Protein AF-A0A2D5YKV5-F1 (afdb_monomer)

pLDDT: mean 79.81, std 15.92, range [39.41, 97.75]

Nearest PDB structures (foldseek):
  8xh6-assembly1_A  TM=2.983E-01  e=9.076E+00  human gammaherpesvirus 4

Mean predicted aligned error: 9.72 Å

Radius of gyration: 22.24 Å; Cα contacts (8 Å, |Δi|>4): 159; chains: 1; bounding box: 34×94×51 Å

Secondary structure (DSSP, 8-state):
------------S----------HHHHHHHHHHHHHHTT--SHHHHHHHHHHHHHHHT-SPEEPHHHHIIIIIS-S-HHHHHHHHHHTT-GGGEE--TT-HHHHHHHHHHHHHHHHHHHHHHHHHHHH-SSTTHHHHH-HHHHHHHHHHHHTTT---TTTT---HHHHHHHHHHHH-HHHHGGGGS--

Sequence (188 aa):
MKHKLHLKLLFTILLVPSIYAGTLLQCLAKEEDYYAKLKYTGPNYKLNQIMIEQITSLGNLSLNKGYDRKICKNASFPSLRLLEQLLLKERGLFDFDPENKLQEITFEALLDKSGNIFISYLTSLQATYSVPGCLEKKIPEVAVLLERYLYLETSVDRETLDGPRSFITSLFEKLSDKDILKDCTKPQ

Solvent-accessible surface area (backbone atoms only — not comparable to full-atom values): 11283 Å² total; per-residue (Å²): 135,89,81,89,76,89,89,83,82,87,88,86,83,81,88,67,81,77,81,71,79,72,50,63,65,56,43,44,50,50,54,48,49,52,28,58,75,69,71,48,82,49,48,68,45,54,47,32,53,52,46,49,54,56,49,58,73,48,49,98,59,49,55,29,75,76,46,44,44,60,23,52,73,76,35,96,49,35,44,61,41,46,51,50,44,38,65,68,61,52,78,73,45,49,58,76,58,89,89,44,62,64,41,56,54,49,48,52,54,47,45,54,43,35,58,60,54,49,51,54,44,53,54,43,46,52,72,69,35,61,35,88,64,38,61,36,72,72,36,56,67,50,43,59,50,52,51,50,52,64,75,38,78,86,62,82,49,83,66,75,74,70,54,60,69,67,54,55,51,53,48,52,53,54,74,70,36,67,76,74,54,55,68,26,66,48,71,131

Foldseek 3Di:
DDDDDDPPPDDDDDPPPPPPLQALLNQLVVVLVVCVVVVHPALLNVLSVVQNVLVVQLPPWGFDPVVCCQQRVPAPRNSLSVLLCLLVVVLNGTDDDPVCVVSVVSSVVVSQCSLVSVVVSVVRLQVQFPDHCLLCVLQVLVVVLVVLVVVVVPDSGNCSSPDDSVSSVVNSVSVRDPVSCVVRRDDD

Structure (mmCIF, N/CA/C/O backbone):
data_AF-A0A2D5YKV5-F1
#
_entry.id   AF-A0A2D5YKV5-F1
#
loop_
_atom_site.group_PDB
_atom_site.id
_atom_site.type_symbol
_atom_site.label_atom_id
_atom_site.label_alt_id
_atom_site.label_comp_id
_atom_site.label_asym_id
_atom_site.label_entity_id
_atom_site.label_seq_id
_atom_site.pdbx_PDB_ins_code
_atom_site.Cartn_x
_atom_site.Cartn_y
_atom_site.Cartn_z
_atom_site.occupancy
_atom_site.B_iso_or_equiv
_atom_site.auth_seq_id
_atom_site.auth_comp_id
_atom_site.auth_asym_id
_atom_site.auth_atom_id
_atom_site.pdbx_PDB_model_num
ATOM 1 N N . MET A 1 1 ? 19.440 -73.218 -13.465 1.00 39.41 1 MET A N 1
ATOM 2 C CA . MET A 1 1 ? 20.582 -72.294 -13.279 1.00 39.41 1 MET A CA 1
ATOM 3 C C . MET A 1 1 ? 20.080 -71.019 -12.624 1.00 39.41 1 MET A C 1
ATOM 5 O O . MET A 1 1 ? 18.995 -70.562 -12.950 1.00 39.41 1 MET A O 1
ATOM 9 N N . LYS A 1 2 ? 20.816 -70.541 -11.619 1.00 46.53 2 LYS A N 1
ATOM 10 C CA . LYS A 1 2 ? 20.463 -69.434 -10.724 1.00 46.53 2 LYS A CA 1
ATOM 11 C C . LYS A 1 2 ? 20.636 -68.092 -11.439 1.00 46.53 2 LYS A C 1
ATOM 13 O O . LYS A 1 2 ? 21.735 -67.835 -11.903 1.00 46.53 2 LYS A O 1
ATOM 18 N N . HIS A 1 3 ? 19.643 -67.209 -11.370 1.00 43.66 3 HIS A N 1
ATOM 19 C CA . HIS A 1 3 ? 19.890 -65.766 -11.331 1.00 43.66 3 HIS A CA 1
ATOM 20 C C . HIS A 1 3 ? 18.937 -65.111 -10.326 1.00 43.66 3 HIS A C 1
ATOM 22 O O . HIS A 1 3 ? 17.831 -64.691 -10.642 1.00 43.66 3 HIS A O 1
ATOM 28 N N . LYS A 1 4 ? 19.397 -65.059 -9.070 1.00 53.19 4 LYS A N 1
ATOM 29 C CA . LYS A 1 4 ? 19.022 -64.003 -8.129 1.00 53.19 4 LYS A CA 1
ATOM 30 C C . LYS A 1 4 ? 19.800 -62.763 -8.563 1.00 53.19 4 LYS A C 1
ATOM 32 O O . LYS A 1 4 ? 21.025 -62.794 -8.494 1.00 53.19 4 LYS A O 1
ATOM 37 N N . LEU A 1 5 ? 19.126 -61.696 -8.981 1.00 48.69 5 LEU A N 1
ATOM 38 C CA . LEU A 1 5 ? 19.758 -60.383 -9.075 1.00 48.69 5 LEU A CA 1
ATOM 39 C C . LEU A 1 5 ? 18.766 -59.298 -8.650 1.00 48.69 5 LEU A C 1
ATOM 41 O O . LEU A 1 5 ? 17.813 -58.972 -9.345 1.00 48.69 5 LEU A O 1
ATOM 45 N N . HIS A 1 6 ? 18.990 -58.850 -7.419 1.00 52.56 6 HIS A N 1
ATOM 46 C CA . HIS A 1 6 ? 18.611 -57.588 -6.796 1.00 52.56 6 HIS A CA 1
ATOM 47 C C . HIS A 1 6 ? 17.818 -56.585 -7.653 1.00 52.56 6 HIS A C 1
ATOM 49 O O . HIS A 1 6 ? 18.400 -55.794 -8.385 1.00 52.56 6 HIS A O 1
ATOM 55 N N . LEU A 1 7 ? 16.506 -56.506 -7.416 1.00 44.72 7 LEU A N 1
ATOM 56 C CA . LEU A 1 7 ? 15.694 -55.328 -7.735 1.00 44.72 7 LEU A CA 1
ATOM 57 C C . LEU A 1 7 ? 15.351 -54.583 -6.433 1.00 44.72 7 LEU A C 1
ATOM 59 O O . LEU A 1 7 ? 14.203 -54.489 -6.014 1.00 44.72 7 LEU A O 1
ATOM 63 N N . LYS A 1 8 ? 16.390 -54.115 -5.736 1.00 54.72 8 LYS A N 1
ATOM 64 C CA . LYS A 1 8 ? 16.286 -53.136 -4.644 1.00 54.72 8 LYS A CA 1
ATOM 65 C C . LYS A 1 8 ? 17.085 -51.900 -5.043 1.00 54.72 8 LYS A C 1
ATOM 67 O O . LYS A 1 8 ? 18.166 -51.673 -4.516 1.00 54.72 8 LYS A O 1
ATOM 72 N N . LEU A 1 9 ? 16.587 -51.143 -6.016 1.00 54.53 9 LEU A N 1
ATOM 73 C CA . LEU A 1 9 ? 17.124 -49.819 -6.329 1.00 54.53 9 LEU A CA 1
ATOM 74 C C . LEU A 1 9 ? 16.081 -48.976 -7.070 1.00 54.53 9 LEU A C 1
ATOM 76 O O . LEU A 1 9 ? 16.228 -48.677 -8.247 1.00 54.53 9 LEU A O 1
ATOM 80 N N . LEU A 1 10 ? 14.988 -48.628 -6.391 1.00 52.53 10 LEU A N 1
ATOM 81 C CA . LEU A 1 10 ? 14.062 -47.615 -6.903 1.00 52.53 10 LEU A CA 1
ATOM 82 C C . LEU A 1 10 ? 13.389 -46.869 -5.745 1.00 52.53 10 LEU A C 1
ATOM 84 O O . LEU A 1 10 ? 12.174 -46.871 -5.593 1.00 52.53 10 LEU A O 1
ATOM 88 N N . PHE A 1 11 ? 14.204 -46.284 -4.864 1.00 51.91 11 PHE A N 1
ATOM 89 C CA . PHE A 1 11 ? 13.716 -45.406 -3.796 1.00 51.91 11 PHE A CA 1
ATOM 90 C C . PHE A 1 11 ? 14.691 -44.251 -3.536 1.00 51.91 11 PHE A C 1
ATOM 92 O O . PHE A 1 11 ? 15.091 -43.984 -2.408 1.00 51.91 11 PHE A O 1
ATOM 99 N N . THR A 1 12 ? 15.126 -43.592 -4.610 1.00 55.59 12 THR A N 1
ATOM 100 C CA . THR A 1 12 ? 16.047 -42.447 -4.522 1.00 55.59 12 THR A CA 1
ATOM 101 C C . THR A 1 12 ? 15.824 -41.463 -5.665 1.00 55.59 12 THR A C 1
ATOM 103 O O . THR A 1 12 ? 16.758 -41.040 -6.334 1.00 55.59 12 THR A O 1
ATOM 106 N N . ILE A 1 13 ? 14.569 -41.100 -5.935 1.00 53.50 13 ILE A N 1
ATOM 107 C CA . ILE A 1 13 ? 14.261 -40.032 -6.888 1.00 53.50 13 ILE A CA 1
ATOM 108 C C . ILE A 1 13 ? 13.200 -39.118 -6.259 1.00 53.50 13 ILE A C 1
ATOM 110 O O . ILE A 1 13 ? 12.087 -39.555 -5.990 1.00 53.50 13 ILE A O 1
ATOM 114 N N . LEU A 1 14 ? 13.600 -37.854 -6.053 1.00 47.56 14 LEU A N 1
ATOM 115 C CA . LEU A 1 14 ? 12.792 -36.656 -5.752 1.00 47.56 14 LEU A CA 1
ATOM 116 C C . LEU A 1 14 ? 12.501 -36.319 -4.276 1.00 47.56 14 LEU A C 1
ATOM 118 O O . LEU A 1 14 ? 11.365 -36.084 -3.886 1.00 47.56 14 LEU A O 1
ATOM 122 N N . LEU A 1 15 ? 13.557 -36.109 -3.488 1.00 43.81 15 LEU A N 1
ATOM 123 C CA . LEU A 1 15 ? 13.574 -34.970 -2.558 1.00 43.81 15 LEU A CA 1
ATOM 124 C C . LEU A 1 15 ? 14.383 -33.851 -3.216 1.00 43.81 15 LEU A C 1
ATOM 126 O O . LEU A 1 15 ? 15.518 -33.570 -2.842 1.00 43.81 15 LEU A O 1
ATOM 130 N N . VAL A 1 16 ? 13.812 -33.249 -4.260 1.00 47.09 16 VAL A N 1
ATOM 131 C CA . VAL A 1 16 ? 14.249 -31.918 -4.681 1.00 47.09 16 VAL A CA 1
ATOM 132 C C . VAL A 1 16 ? 13.549 -30.967 -3.718 1.00 47.09 16 VAL A C 1
ATOM 134 O O . VAL A 1 16 ? 12.318 -30.919 -3.737 1.00 47.09 16 VAL A O 1
ATOM 137 N N . PRO A 1 17 ? 14.258 -30.231 -2.845 1.00 42.03 17 PRO A N 1
ATOM 138 C CA . PRO A 1 17 ? 13.642 -29.076 -2.233 1.00 42.03 17 PRO A CA 1
ATOM 139 C C . PRO A 1 17 ? 13.352 -28.119 -3.385 1.00 42.03 17 PRO A C 1
ATOM 141 O O . PRO A 1 17 ? 14.262 -27.518 -3.954 1.00 42.03 17 PRO A O 1
ATOM 144 N N . SER A 1 18 ? 12.085 -28.021 -3.777 1.00 41.12 18 SER A N 1
ATOM 145 C CA . SER A 1 18 ? 11.611 -26.929 -4.609 1.00 41.12 18 SER A CA 1
ATOM 146 C C . SER A 1 18 ? 11.902 -25.658 -3.822 1.00 41.12 18 SER A C 1
ATOM 148 O O . SER A 1 18 ? 11.129 -25.272 -2.946 1.00 41.12 18 SER A O 1
ATOM 150 N N . ILE A 1 19 ? 13.046 -25.024 -4.080 1.00 43.25 19 ILE A N 1
ATOM 151 C CA . ILE A 1 19 ? 13.291 -23.641 -3.685 1.00 43.25 19 ILE A CA 1
ATOM 152 C C . ILE A 1 19 ? 12.342 -22.830 -4.564 1.00 43.25 19 ILE A C 1
ATOM 154 O O . ILE A 1 19 ? 12.714 -22.305 -5.608 1.0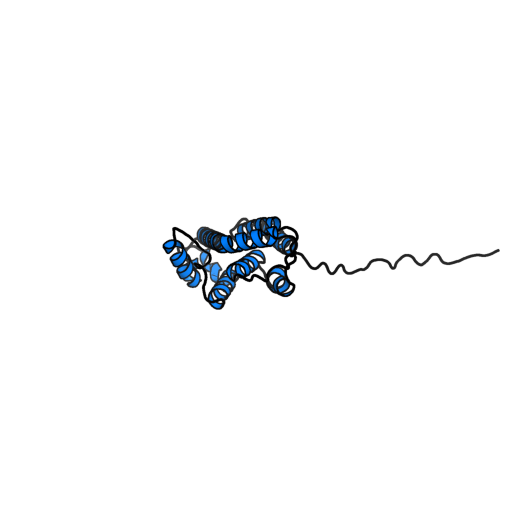0 43.25 19 ILE A O 1
ATOM 158 N N . TYR A 1 20 ? 11.064 -22.831 -4.189 1.00 43.22 20 TYR A N 1
ATOM 159 C CA . TYR A 1 20 ? 10.048 -22.030 -4.833 1.00 43.22 20 TYR A CA 1
ATOM 160 C C . TYR A 1 20 ? 10.350 -20.602 -4.398 1.00 43.22 20 TYR A C 1
ATOM 162 O O . TYR A 1 20 ? 10.023 -20.186 -3.284 1.00 43.22 20 TYR A O 1
ATOM 170 N N . ALA A 1 21 ? 11.081 -19.875 -5.241 1.00 42.38 21 ALA A N 1
ATOM 171 C CA . ALA A 1 21 ? 11.125 -18.429 -5.157 1.00 42.38 21 ALA A CA 1
ATOM 172 C C . ALA A 1 21 ? 9.673 -17.964 -5.307 1.00 42.38 21 ALA A C 1
ATOM 174 O O . ALA A 1 21 ? 9.085 -18.076 -6.382 1.00 42.38 21 ALA A O 1
ATOM 175 N N . GLY A 1 22 ? 9.056 -17.592 -4.187 1.00 57.56 22 GLY A N 1
ATOM 176 C CA . GLY A 1 22 ? 7.656 -17.215 -4.179 1.00 57.56 22 GLY A CA 1
ATOM 177 C C . GLY A 1 22 ? 7.475 -15.958 -5.014 1.00 57.56 22 GLY A C 1
ATOM 178 O O . GLY A 1 22 ? 8.123 -14.954 -4.748 1.00 57.56 22 GLY A O 1
ATOM 179 N N . THR A 1 23 ? 6.624 -16.014 -6.032 1.00 80.12 23 THR A N 1
ATOM 180 C CA . THR A 1 23 ? 6.252 -14.808 -6.792 1.00 80.12 23 THR A CA 1
ATOM 181 C C . THR A 1 23 ? 5.574 -13.788 -5.865 1.00 80.12 23 THR A C 1
ATOM 183 O O . THR A 1 23 ? 4.978 -14.179 -4.856 1.00 80.12 23 THR A O 1
ATOM 186 N N . LEU A 1 24 ? 5.601 -12.494 -6.213 1.00 88.12 24 LEU A N 1
ATOM 187 C CA . LEU A 1 24 ? 4.873 -11.448 -5.474 1.00 88.12 24 LEU A CA 1
ATOM 188 C C . LEU A 1 24 ? 3.411 -11.842 -5.231 1.00 88.12 24 LEU A C 1
ATOM 190 O O . LEU A 1 24 ? 2.914 -11.739 -4.113 1.00 88.12 24 LEU A O 1
ATOM 194 N N . LEU A 1 25 ? 2.753 -12.371 -6.264 1.00 89.94 25 LEU A N 1
ATOM 195 C CA . LEU A 1 25 ? 1.360 -12.796 -6.196 1.00 89.94 25 LEU A CA 1
ATOM 196 C C . LEU A 1 25 ? 1.133 -13.892 -5.146 1.00 89.94 25 LEU A C 1
ATOM 198 O O . LEU A 1 25 ? 0.159 -13.843 -4.407 1.00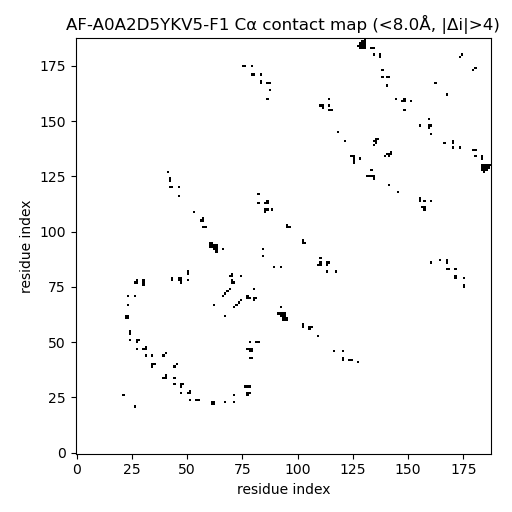 89.94 25 LEU A O 1
ATOM 202 N N . GLN A 1 26 ? 2.057 -14.846 -5.012 1.00 89.94 26 GLN A N 1
ATOM 203 C CA . GLN A 1 26 ? 1.970 -15.873 -3.967 1.00 89.94 26 GLN A CA 1
ATOM 204 C C . GLN A 1 26 ? 2.128 -15.295 -2.561 1.00 89.94 26 GLN A C 1
ATOM 206 O O . GLN A 1 26 ? 1.525 -15.803 -1.619 1.00 89.94 26 GLN A O 1
ATOM 211 N N . CYS A 1 27 ? 2.953 -14.262 -2.397 1.00 90.62 27 CYS A N 1
ATOM 212 C CA . CYS A 1 27 ? 3.080 -13.571 -1.122 1.00 90.62 27 CYS A CA 1
ATOM 213 C C . CYS A 1 27 ? 1.791 -12.819 -0.764 1.00 90.62 27 CYS A C 1
ATOM 215 O O . CYS A 1 27 ? 1.266 -12.987 0.335 1.00 90.62 27 CYS A O 1
ATOM 217 N N . LEU A 1 28 ? 1.240 -12.066 -1.719 1.00 93.94 28 LEU A N 1
ATOM 218 C CA . LEU A 1 28 ? -0.024 -11.355 -1.540 1.00 93.94 28 LEU A CA 1
ATOM 219 C C . LEU A 1 28 ? -1.184 -12.324 -1.268 1.00 93.94 28 LEU A C 1
ATOM 221 O O . LEU A 1 28 ? -1.973 -12.078 -0.365 1.00 93.94 28 LEU A O 1
ATOM 225 N N . ALA A 1 29 ? -1.241 -13.467 -1.955 1.00 94.00 29 ALA A N 1
ATOM 226 C CA . ALA A 1 29 ? -2.252 -14.497 -1.711 1.00 94.00 29 ALA A CA 1
ATOM 227 C C . ALA A 1 29 ? -2.144 -15.124 -0.307 1.00 94.00 29 ALA A C 1
ATOM 229 O O . ALA A 1 29 ? -3.152 -15.482 0.295 1.00 94.00 29 ALA A O 1
ATOM 230 N N . LYS A 1 30 ? -0.932 -15.246 0.257 1.00 94.06 30 LYS A N 1
ATOM 231 C CA . LYS A 1 30 ? -0.755 -15.700 1.651 1.00 94.06 30 LYS A CA 1
ATOM 232 C C . LYS A 1 30 ? -1.271 -14.677 2.659 1.00 94.06 30 LYS A C 1
ATOM 234 O O . LYS A 1 30 ? -1.830 -15.063 3.681 1.00 94.06 30 LYS A O 1
ATOM 239 N N . GLU A 1 31 ? -1.064 -13.391 2.391 1.00 95.50 31 GLU A N 1
ATOM 240 C CA . GLU A 1 31 ? -1.640 -12.314 3.198 1.00 95.50 31 GLU A CA 1
ATOM 241 C C . GLU A 1 31 ? -3.176 -12.297 3.082 1.00 95.50 31 GLU A C 1
ATOM 243 O O . GLU A 1 31 ? -3.861 -12.163 4.095 1.00 95.50 31 GLU A O 1
ATOM 248 N N . GLU A 1 32 ? -3.725 -12.532 1.886 1.00 96.81 32 GLU A N 1
ATOM 249 C CA . GLU A 1 32 ? -5.168 -12.681 1.669 1.00 96.81 32 GLU A CA 1
ATOM 250 C C . GLU A 1 32 ? -5.752 -13.840 2.494 1.00 96.81 32 GLU A C 1
ATOM 252 O O . GLU A 1 32 ? -6.720 -13.662 3.235 1.00 96.81 32 GLU A O 1
ATOM 257 N N . ASP A 1 33 ? -5.123 -15.019 2.420 1.00 96.25 33 ASP A N 1
ATOM 258 C CA . ASP A 1 33 ? -5.503 -16.220 3.175 1.00 96.25 33 ASP A CA 1
ATOM 259 C C . ASP A 1 33 ? -5.425 -15.994 4.693 1.00 96.25 33 ASP A C 1
ATOM 261 O O . ASP A 1 33 ? -6.304 -16.433 5.439 1.00 96.25 33 ASP A O 1
ATOM 265 N N . TYR A 1 34 ? -4.417 -15.254 5.166 1.00 95.00 34 TYR A N 1
ATOM 266 C CA . TYR A 1 34 ? -4.329 -14.841 6.566 1.00 95.00 34 TYR A CA 1
ATOM 267 C C . TYR A 1 34 ? -5.563 -14.036 6.998 1.00 95.00 34 TYR A C 1
ATOM 269 O O . TYR A 1 34 ? -6.188 -14.367 8.010 1.00 95.00 34 TYR A O 1
ATOM 277 N N . TYR A 1 35 ? -5.960 -13.020 6.228 1.00 95.44 35 TYR A N 1
ATOM 278 C CA . TYR A 1 35 ? -7.152 -12.229 6.541 1.00 95.44 35 TYR A CA 1
ATOM 279 C C . TYR A 1 35 ? -8.444 -13.042 6.435 1.00 95.44 35 TYR A C 1
ATOM 281 O O . TYR A 1 35 ? -9.303 -12.934 7.315 1.00 95.44 35 TYR A O 1
ATOM 289 N N . ALA A 1 36 ? -8.556 -13.911 5.429 1.00 95.50 36 ALA A N 1
ATOM 290 C CA . ALA A 1 36 ? -9.706 -14.790 5.241 1.00 95.50 36 ALA A CA 1
ATOM 291 C C . ALA A 1 36 ? -9.899 -15.746 6.430 1.00 95.50 36 ALA A C 1
ATOM 293 O O . ALA A 1 36 ? -11.008 -15.874 6.954 1.00 95.50 36 ALA A O 1
ATOM 294 N N . LYS A 1 37 ? -8.816 -16.357 6.929 1.00 96.62 37 LYS A N 1
ATOM 295 C CA . LYS A 1 37 ? -8.836 -17.219 8.126 1.00 96.62 37 LYS A CA 1
ATOM 296 C C . LYS A 1 37 ? -9.275 -16.473 9.381 1.00 96.62 37 LYS A C 1
ATOM 298 O O . LYS A 1 37 ? -9.991 -17.034 10.209 1.00 96.62 37 LYS A O 1
ATOM 303 N N . LEU A 1 38 ? -8.879 -15.209 9.505 1.00 95.00 38 LEU A N 1
ATOM 304 C CA . LEU A 1 38 ? -9.321 -14.330 10.587 1.00 95.00 38 LEU A CA 1
ATOM 305 C C . LEU A 1 38 ? -10.742 -13.785 10.390 1.00 95.00 38 LEU A C 1
ATOM 307 O O . LEU A 1 38 ? -11.254 -13.122 11.291 1.00 95.00 38 LEU A O 1
ATOM 311 N N . LYS A 1 39 ? -11.376 -14.040 9.235 1.00 95.44 39 LYS A N 1
ATOM 312 C CA . LYS A 1 39 ? -12.639 -13.414 8.807 1.00 95.44 39 LYS A CA 1
ATOM 313 C C . LYS A 1 39 ? -12.581 -11.883 8.877 1.00 95.44 39 LYS A C 1
ATOM 315 O O . LYS A 1 39 ? -13.583 -11.222 9.141 1.00 95.44 39 LYS A O 1
ATOM 320 N N . TYR A 1 40 ? -11.391 -11.323 8.686 1.00 92.06 40 TYR A N 1
ATOM 321 C CA . TYR A 1 40 ? -11.154 -9.893 8.761 1.00 92.06 40 TYR A CA 1
ATOM 322 C C . TYR A 1 40 ? -11.467 -9.247 7.411 1.00 92.06 40 TYR A C 1
ATOM 324 O O . TYR A 1 40 ? -10.888 -9.625 6.399 1.00 92.06 40 TYR A O 1
ATOM 332 N N . THR A 1 41 ? -12.350 -8.246 7.404 1.00 91.00 41 THR A N 1
ATOM 333 C CA . THR A 1 41 ? -12.779 -7.529 6.187 1.00 91.00 41 THR A CA 1
ATOM 334 C C . THR A 1 41 ? -12.395 -6.048 6.196 1.00 91.00 41 THR A C 1
ATOM 336 O O . THR A 1 41 ? -13.024 -5.237 5.521 1.00 91.00 41 THR A O 1
ATOM 339 N N . GLY A 1 42 ? -11.412 -5.669 7.016 1.00 92.38 42 GLY A N 1
ATOM 340 C CA . GLY A 1 42 ? -11.035 -4.271 7.208 1.00 92.38 42 GLY A CA 1
ATOM 341 C C . GLY A 1 42 ? -10.036 -3.732 6.172 1.00 92.38 42 GLY A C 1
ATOM 342 O O . GLY A 1 42 ? -9.712 -4.411 5.193 1.00 92.38 42 GLY A O 1
ATOM 343 N N . PRO A 1 43 ? -9.514 -2.512 6.399 1.00 94.44 43 PRO A N 1
ATOM 344 C CA . PRO A 1 43 ? -8.707 -1.769 5.430 1.00 94.44 43 PRO A CA 1
ATOM 345 C C . PRO A 1 43 ? -7.503 -2.534 4.877 1.00 94.44 43 PRO A C 1
ATOM 347 O O . PRO A 1 43 ? -7.254 -2.476 3.676 1.00 94.44 43 PRO A O 1
ATOM 350 N N . ASN A 1 44 ? -6.800 -3.313 5.706 1.00 94.38 44 ASN A N 1
ATOM 351 C CA . ASN A 1 44 ? -5.644 -4.080 5.230 1.00 94.38 44 ASN A CA 1
ATOM 352 C C . ASN A 1 44 ? -6.037 -5.211 4.269 1.00 94.38 44 ASN A C 1
ATOM 354 O O . ASN A 1 44 ? -5.329 -5.474 3.302 1.00 94.38 44 ASN A O 1
ATOM 358 N N . TYR A 1 45 ? -7.187 -5.854 4.500 1.00 96.00 45 TYR A N 1
ATOM 359 C CA . TYR A 1 45 ? -7.689 -6.884 3.591 1.00 96.00 45 TYR A CA 1
ATOM 360 C C . TYR A 1 45 ? -8.080 -6.270 2.251 1.00 96.00 45 TYR A C 1
ATOM 362 O O . TYR A 1 45 ? -7.719 -6.784 1.195 1.00 96.00 45 TYR A O 1
ATOM 370 N N . LYS A 1 46 ? -8.748 -5.112 2.289 1.00 96.75 46 LYS A N 1
ATOM 371 C CA . LYS A 1 46 ? -9.120 -4.398 1.070 1.00 96.75 46 LYS A CA 1
ATOM 372 C C . LYS A 1 46 ? -7.897 -3.917 0.285 1.00 96.75 46 LYS A C 1
ATOM 374 O O . LYS A 1 46 ? -7.883 -4.044 -0.937 1.00 96.75 46 LYS A O 1
ATOM 379 N N . LEU A 1 47 ? -6.870 -3.415 0.975 1.00 97.75 47 LEU A N 1
ATOM 380 C CA . LEU A 1 47 ? -5.598 -3.043 0.357 1.00 97.75 47 LEU A CA 1
ATOM 381 C C . LEU A 1 47 ? -4.946 -4.245 -0.334 1.00 97.75 47 LEU A C 1
ATOM 383 O O . LEU A 1 47 ? -4.525 -4.134 -1.482 1.00 97.75 47 LEU A O 1
ATOM 387 N N . ASN A 1 48 ? -4.902 -5.396 0.335 1.00 97.69 48 ASN A N 1
ATOM 388 C CA . ASN A 1 48 ? -4.367 -6.624 -0.240 1.00 97.69 48 ASN A CA 1
ATOM 389 C C . ASN A 1 48 ? -5.112 -7.046 -1.520 1.00 97.69 48 ASN A C 1
ATOM 391 O O . ASN A 1 48 ? -4.460 -7.299 -2.531 1.00 97.69 48 ASN A O 1
ATOM 395 N N . GLN A 1 49 ? -6.448 -7.012 -1.528 1.00 96.94 49 GLN A N 1
ATOM 396 C CA . GLN A 1 49 ? -7.244 -7.307 -2.727 1.00 96.94 49 GLN A CA 1
ATOM 397 C C . GLN A 1 49 ? -6.933 -6.354 -3.888 1.00 96.94 49 GLN A C 1
ATOM 399 O O . GLN A 1 49 ? -6.748 -6.801 -5.019 1.00 96.94 49 GLN A O 1
ATOM 404 N N . ILE A 1 50 ? -6.821 -5.051 -3.605 1.00 96.88 50 ILE A N 1
ATOM 405 C CA . ILE A 1 50 ? -6.425 -4.051 -4.607 1.00 96.88 50 ILE A CA 1
ATOM 406 C C . ILE A 1 50 ? -5.038 -4.392 -5.160 1.00 96.88 50 ILE A C 1
ATOM 408 O O . ILE A 1 50 ? -4.850 -4.404 -6.371 1.00 96.88 50 ILE A O 1
ATOM 412 N N . MET A 1 51 ? -4.070 -4.715 -4.299 1.00 96.06 51 MET A N 1
ATOM 413 C CA . MET A 1 51 ? -2.716 -5.070 -4.734 1.00 96.06 51 MET A CA 1
ATOM 414 C C . MET A 1 51 ? -2.693 -6.329 -5.601 1.00 96.06 51 MET A C 1
ATOM 416 O O . MET A 1 51 ? -2.002 -6.347 -6.616 1.00 96.06 51 MET A O 1
ATOM 420 N N . ILE A 1 52 ? -3.464 -7.362 -5.254 1.00 95.00 52 ILE A N 1
ATOM 421 C CA . ILE A 1 52 ? -3.589 -8.576 -6.072 1.00 95.00 52 ILE A CA 1
ATOM 422 C C . ILE A 1 52 ? -4.130 -8.235 -7.461 1.00 95.00 52 ILE A C 1
ATOM 424 O O . ILE A 1 52 ? -3.566 -8.683 -8.460 1.00 95.00 52 ILE A O 1
ATOM 428 N N . GLU A 1 53 ? -5.178 -7.416 -7.538 1.00 93.94 53 GLU A N 1
ATOM 429 C CA . GLU A 1 53 ? -5.760 -6.968 -8.805 1.00 93.94 53 GLU A CA 1
ATOM 430 C C . GLU A 1 53 ? -4.735 -6.195 -9.649 1.00 93.94 53 GLU A C 1
ATOM 432 O O . GLU A 1 53 ? -4.506 -6.535 -10.813 1.00 93.94 53 GLU A O 1
ATOM 437 N N . GLN A 1 54 ? -4.057 -5.209 -9.048 1.00 91.94 54 GLN A N 1
ATOM 438 C CA . GLN A 1 54 ? -3.060 -4.400 -9.749 1.00 91.94 54 GLN A CA 1
ATOM 439 C C . GLN A 1 54 ? -1.890 -5.257 -10.254 1.00 91.94 54 GLN A C 1
ATOM 441 O O . GLN A 1 54 ? -1.508 -5.146 -11.416 1.00 91.94 54 GLN A O 1
ATOM 446 N N . ILE A 1 55 ? -1.352 -6.159 -9.429 1.00 90.50 55 ILE A N 1
ATOM 447 C CA . ILE A 1 55 ? -0.235 -7.027 -9.827 1.00 90.50 55 ILE A CA 1
ATOM 448 C C . ILE A 1 55 ? -0.656 -8.048 -10.885 1.00 90.50 55 ILE A C 1
ATOM 450 O O . ILE A 1 55 ? 0.103 -8.300 -11.816 1.00 90.50 55 ILE A O 1
ATOM 454 N N . THR A 1 56 ? -1.871 -8.593 -10.806 1.00 89.25 56 THR A N 1
ATOM 455 C CA . THR A 1 56 ? -2.383 -9.517 -11.832 1.00 89.25 56 THR A CA 1
ATOM 456 C C . THR A 1 56 ? -2.478 -8.829 -13.195 1.00 89.25 56 THR A C 1
ATOM 458 O O . THR A 1 56 ? -2.161 -9.441 -14.215 1.00 89.25 56 THR A O 1
ATOM 461 N N . SER A 1 57 ? -2.838 -7.539 -13.221 1.00 86.06 57 SER A N 1
ATOM 462 C CA . SER A 1 57 ? -2.910 -6.753 -14.460 1.00 86.06 57 SER A CA 1
ATOM 463 C C . SER A 1 57 ? -1.550 -6.522 -15.136 1.00 86.06 57 SER A C 1
ATOM 465 O O . SER A 1 57 ? -1.501 -6.363 -16.353 1.00 86.06 57 SER A O 1
ATOM 467 N N . LEU A 1 58 ? -0.444 -6.573 -14.381 1.00 83.81 58 LEU A N 1
ATOM 468 C CA . LEU A 1 58 ? 0.918 -6.461 -14.919 1.00 83.81 58 LEU A CA 1
ATOM 469 C C . LEU A 1 58 ? 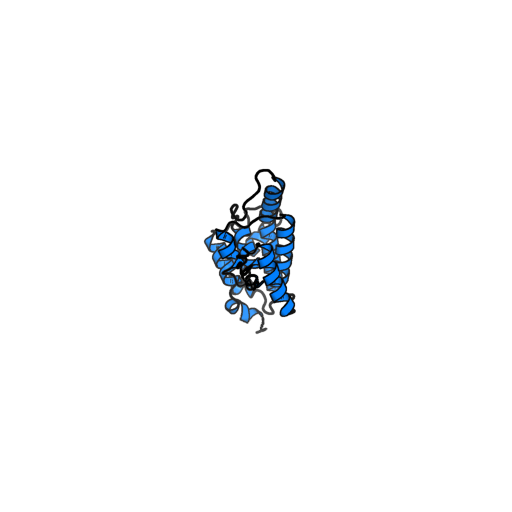1.401 -7.746 -15.615 1.00 83.81 58 LEU A C 1
ATOM 471 O O . LEU A 1 58 ? 2.405 -7.730 -16.329 1.00 83.81 58 LEU A O 1
ATOM 475 N N . GLY A 1 59 ? 0.696 -8.864 -15.423 1.00 76.25 59 GLY A N 1
ATOM 476 C CA . GLY A 1 59 ? 1.091 -10.173 -15.930 1.00 76.25 59 GLY A CA 1
ATOM 477 C C . GLY A 1 59 ? 2.216 -10.822 -15.117 1.00 76.25 59 GLY A C 1
ATOM 478 O O . GLY A 1 59 ? 2.453 -10.500 -13.954 1.00 76.25 59 GLY A O 1
ATOM 479 N N . ASN A 1 60 ? 2.904 -11.790 -15.728 1.00 70.69 60 ASN A N 1
ATOM 480 C CA . ASN A 1 60 ? 3.963 -12.575 -15.083 1.00 70.69 60 ASN A CA 1
ATOM 481 C C . ASN A 1 60 ? 5.278 -11.772 -14.977 1.00 70.69 60 ASN A C 1
ATOM 483 O O . ASN A 1 60 ? 6.253 -12.062 -15.667 1.00 70.69 60 ASN A O 1
ATOM 487 N N . LEU A 1 61 ? 5.305 -10.754 -14.115 1.00 75.06 61 LEU A N 1
ATOM 488 C CA . LEU A 1 61 ? 6.523 -10.025 -13.761 1.00 75.06 61 LEU A CA 1
ATOM 489 C C . LEU A 1 61 ? 7.191 -10.647 -12.537 1.00 75.06 61 LEU A C 1
ATOM 491 O O . LEU A 1 61 ? 6.553 -10.939 -11.521 1.00 75.06 61 LEU A O 1
ATOM 495 N N . SER A 1 62 ? 8.507 -10.816 -12.620 1.00 73.56 62 SER A N 1
ATOM 496 C CA . SER A 1 62 ? 9.308 -11.210 -11.465 1.00 73.56 62 SER A CA 1
ATOM 497 C C . SER A 1 62 ? 9.726 -9.968 -10.688 1.00 73.56 62 SER A C 1
ATOM 499 O O . SER A 1 62 ? 10.224 -9.002 -11.262 1.00 73.56 62 SER A O 1
ATOM 501 N N . LEU A 1 63 ? 9.535 -10.003 -9.368 1.00 81.69 63 LEU A N 1
ATOM 502 C CA . LEU A 1 63 ? 10.172 -9.042 -8.475 1.00 81.69 63 LEU A CA 1
ATOM 503 C C . LEU A 1 63 ? 11.684 -9.186 -8.594 1.00 81.69 63 LEU A C 1
ATOM 505 O O . LEU A 1 63 ? 12.217 -10.297 -8.490 1.00 81.69 63 LEU A O 1
ATOM 509 N N . ASN A 1 64 ? 12.373 -8.056 -8.670 1.00 82.62 64 ASN A N 1
ATOM 510 C CA . ASN A 1 64 ? 13.809 -8.054 -8.489 1.00 82.62 64 ASN A CA 1
ATOM 511 C C . ASN A 1 64 ? 14.143 -8.621 -7.090 1.00 82.62 64 ASN A C 1
ATOM 513 O O . ASN A 1 64 ? 13.494 -8.311 -6.082 1.00 82.62 64 ASN A O 1
ATOM 517 N N . LYS A 1 65 ? 15.173 -9.476 -7.014 1.00 74.56 65 LYS A N 1
ATOM 518 C CA . LYS A 1 65 ? 15.548 -10.242 -5.806 1.00 74.56 65 LYS A CA 1
ATOM 519 C C . LYS A 1 65 ? 15.726 -9.380 -4.550 1.00 74.56 65 LYS A C 1
ATOM 521 O O . LYS A 1 65 ? 15.492 -9.868 -3.443 1.00 74.56 65 LYS A O 1
ATOM 526 N N . GLY A 1 66 ? 16.150 -8.123 -4.699 1.00 79.94 66 GLY A N 1
ATOM 527 C CA . GLY A 1 66 ? 16.281 -7.191 -3.576 1.00 79.94 66 GLY A CA 1
ATOM 528 C C . GLY A 1 66 ? 14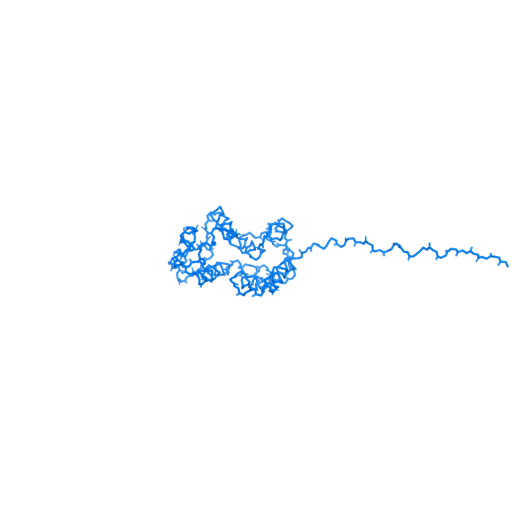.935 -6.823 -2.939 1.00 79.94 66 GLY A C 1
ATOM 529 O O . GLY A 1 66 ? 14.843 -6.706 -1.715 1.00 79.94 66 GLY A O 1
ATOM 530 N N . TYR A 1 67 ? 13.888 -6.696 -3.754 1.00 84.38 67 TYR A N 1
ATOM 531 C CA . TYR A 1 67 ? 12.548 -6.297 -3.324 1.00 84.38 67 TYR A CA 1
ATOM 532 C C . TYR A 1 67 ? 11.714 -7.462 -2.797 1.00 84.38 67 TYR A C 1
ATOM 534 O O . TYR A 1 67 ? 10.958 -7.258 -1.851 1.00 84.38 67 TYR A O 1
ATOM 542 N N . ASP A 1 68 ? 11.927 -8.690 -3.285 1.00 84.00 68 ASP A N 1
ATOM 543 C CA . ASP A 1 68 ? 11.303 -9.896 -2.711 1.00 84.00 68 ASP A CA 1
ATOM 544 C C . ASP A 1 68 ? 11.532 -9.990 -1.194 1.00 84.00 68 ASP A C 1
ATOM 546 O O . ASP A 1 68 ? 10.613 -10.226 -0.410 1.00 84.00 68 ASP A O 1
ATOM 550 N N . ARG A 1 69 ? 12.759 -9.721 -0.733 1.00 82.56 69 ARG A N 1
ATOM 551 C CA . ARG A 1 69 ? 13.044 -9.756 0.705 1.00 82.56 69 ARG A CA 1
ATOM 552 C C . ARG A 1 69 ? 12.330 -8.637 1.470 1.00 82.56 69 ARG A C 1
ATOM 554 O O . ARG A 1 69 ? 11.821 -8.894 2.560 1.00 82.56 69 ARG A O 1
ATOM 561 N N . LYS A 1 70 ? 12.309 -7.423 0.909 1.00 84.94 70 LYS A N 1
ATOM 562 C CA . LYS A 1 70 ? 11.711 -6.230 1.532 1.00 84.94 70 LYS A CA 1
ATOM 563 C C . LYS A 1 70 ? 10.187 -6.325 1.628 1.00 84.94 70 LYS A C 1
ATOM 565 O O . LYS A 1 70 ? 9.628 -5.945 2.648 1.00 84.94 70 LYS A O 1
ATOM 570 N N . ILE A 1 71 ? 9.538 -6.839 0.584 1.00 90.31 71 ILE A N 1
ATOM 571 C CA . ILE A 1 71 ? 8.076 -6.889 0.474 1.00 90.31 71 ILE A CA 1
ATOM 572 C C . ILE A 1 71 ? 7.521 -8.192 1.051 1.00 90.31 71 ILE A C 1
ATO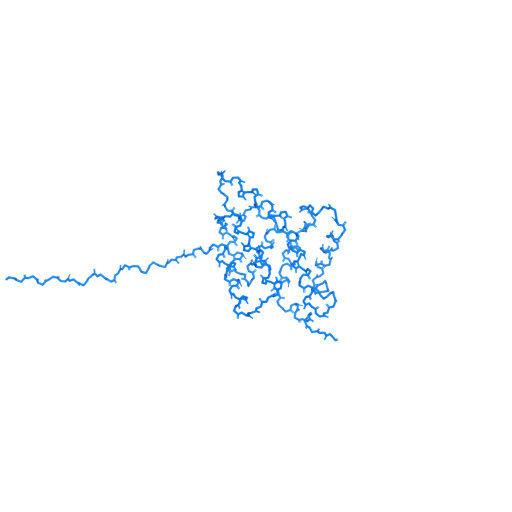M 574 O O . ILE A 1 71 ? 6.502 -8.162 1.728 1.00 90.31 71 ILE A O 1
ATOM 578 N N . CYS A 1 72 ? 8.175 -9.333 0.812 1.00 87.19 72 CYS A N 1
ATOM 579 C CA . CYS A 1 72 ? 7.581 -10.639 1.103 1.00 87.19 72 CYS A CA 1
ATOM 580 C C . CYS A 1 72 ? 8.142 -11.317 2.356 1.00 87.19 72 CYS A C 1
ATOM 582 O O . CYS A 1 72 ? 7.385 -11.869 3.148 1.00 87.19 72 CYS A O 1
ATOM 584 N N . LYS A 1 73 ? 9.468 -11.337 2.538 1.00 80.62 73 LYS A N 1
ATOM 585 C CA . LYS A 1 73 ? 10.098 -12.168 3.589 1.00 80.62 73 LYS A CA 1
ATOM 586 C C . LYS A 1 73 ? 10.153 -11.502 4.959 1.00 80.62 73 LYS A C 1
ATOM 588 O O . LYS A 1 73 ? 10.017 -12.189 5.964 1.00 80.62 73 LYS A O 1
ATOM 593 N N . ASN A 1 74 ? 10.360 -10.189 4.995 1.00 74.94 74 ASN A N 1
ATOM 594 C CA . ASN A 1 74 ? 10.561 -9.441 6.239 1.00 74.94 74 ASN A CA 1
ATOM 595 C C . ASN A 1 74 ? 9.339 -8.595 6.636 1.00 74.94 74 ASN A C 1
ATOM 597 O O . ASN A 1 74 ? 9.446 -7.743 7.515 1.00 74.94 74 ASN A O 1
ATOM 601 N N . ALA A 1 75 ? 8.194 -8.795 5.981 1.00 76.00 75 ALA A N 1
ATOM 602 C CA . ALA A 1 75 ? 7.015 -7.960 6.150 1.00 76.00 75 ALA A CA 1
ATOM 603 C C . ALA A 1 75 ? 5.855 -8.739 6.773 1.00 76.00 75 ALA A C 1
ATOM 605 O O . ALA A 1 75 ? 5.425 -9.758 6.241 1.00 76.00 75 ALA A O 1
ATOM 606 N N . SER A 1 76 ? 5.287 -8.199 7.851 1.00 78.88 76 SER A N 1
ATOM 607 C CA . SER A 1 76 ? 4.012 -8.678 8.403 1.00 78.88 76 SER A CA 1
ATOM 608 C C . SER A 1 76 ? 2.816 -8.349 7.498 1.00 78.88 76 SER A C 1
ATOM 610 O O . SER A 1 76 ? 1.776 -8.988 7.617 1.00 78.88 76 SER A O 1
ATOM 612 N N . PHE A 1 77 ? 2.970 -7.354 6.616 1.00 90.88 77 PHE A N 1
ATOM 613 C CA . PHE A 1 77 ? 1.928 -6.825 5.730 1.00 90.88 77 PHE A CA 1
ATOM 614 C C . PHE A 1 77 ? 2.495 -6.565 4.323 1.00 90.88 77 PHE A C 1
ATOM 616 O O . PHE A 1 77 ? 2.898 -5.435 4.019 1.00 90.88 77 PHE A O 1
ATOM 623 N N . PRO A 1 78 ? 2.619 -7.607 3.481 1.00 94.12 78 PRO A N 1
ATOM 624 C CA . PRO A 1 78 ? 3.174 -7.486 2.135 1.00 94.12 78 PRO A CA 1
ATOM 625 C C . PRO A 1 78 ? 2.501 -6.426 1.258 1.00 94.12 78 PRO A C 1
ATOM 627 O O . PRO A 1 78 ? 3.200 -5.656 0.604 1.00 94.12 78 PRO A O 1
ATOM 630 N N . SER A 1 79 ? 1.171 -6.330 1.273 1.00 96.06 79 SER A N 1
ATOM 631 C CA . SER A 1 79 ? 0.412 -5.332 0.510 1.00 96.06 79 SER A CA 1
ATOM 632 C C . SER A 1 79 ? 0.775 -3.897 0.895 1.00 96.06 79 SER A C 1
ATOM 634 O O . SER A 1 79 ? 0.992 -3.052 0.025 1.00 96.06 79 SER A O 1
ATOM 636 N N . LEU A 1 80 ? 0.930 -3.636 2.196 1.00 95.75 80 LEU A N 1
ATOM 637 C CA . LEU A 1 80 ? 1.345 -2.337 2.716 1.00 95.75 80 LEU A CA 1
ATOM 638 C C . LEU A 1 80 ? 2.791 -2.010 2.314 1.00 95.75 80 LEU A C 1
ATOM 640 O O . LEU A 1 80 ? 3.078 -0.887 1.910 1.00 95.75 80 LEU A O 1
ATOM 644 N N . ARG A 1 81 ? 3.703 -2.990 2.352 1.00 94.12 81 ARG A N 1
ATOM 645 C CA . ARG A 1 81 ? 5.093 -2.792 1.903 1.00 94.12 81 ARG A CA 1
ATOM 646 C C . ARG A 1 81 ? 5.216 -2.619 0.396 1.00 94.12 81 ARG A C 1
ATOM 648 O O . ARG A 1 81 ? 6.066 -1.854 -0.048 1.00 94.12 81 ARG A O 1
ATOM 655 N N . LEU A 1 82 ? 4.378 -3.287 -0.391 1.00 94.56 82 LEU A N 1
ATOM 656 C CA . LEU A 1 82 ? 4.309 -3.059 -1.830 1.00 94.56 82 LEU A CA 1
ATOM 657 C C . LEU A 1 82 ? 3.870 -1.621 -2.125 1.00 94.56 82 LEU A C 1
ATOM 659 O O . LEU A 1 82 ? 4.530 -0.943 -2.909 1.00 94.56 82 LEU A O 1
ATOM 663 N N . LEU A 1 83 ? 2.823 -1.134 -1.451 1.00 94.44 83 LEU A N 1
ATOM 664 C CA . LEU A 1 83 ? 2.368 0.249 -1.598 1.00 94.44 83 LEU A CA 1
ATOM 665 C C . LEU A 1 83 ? 3.461 1.263 -1.234 1.00 94.44 83 LEU A C 1
ATOM 667 O O . LEU A 1 83 ? 3.639 2.239 -1.958 1.00 94.44 83 LEU A O 1
ATOM 671 N N . GLU A 1 84 ? 4.230 1.005 -0.169 1.00 93.25 84 GLU A N 1
ATOM 672 C CA . GLU A 1 84 ? 5.398 1.821 0.191 1.00 93.25 84 GLU A CA 1
ATOM 673 C C . GLU A 1 84 ? 6.365 1.943 -0.991 1.00 93.25 84 GLU A C 1
ATOM 675 O O . GLU A 1 84 ? 6.772 3.041 -1.358 1.00 93.25 84 GLU A O 1
ATOM 680 N N . GLN A 1 85 ? 6.721 0.819 -1.620 1.00 91.56 85 GLN A N 1
ATOM 681 C CA . GLN A 1 85 ? 7.677 0.828 -2.725 1.00 91.56 85 GLN A CA 1
ATOM 682 C C . GLN A 1 85 ? 7.136 1.529 -3.981 1.00 91.56 85 GLN A C 1
ATOM 684 O O . GLN A 1 85 ? 7.903 2.188 -4.684 1.00 91.56 85 GLN A O 1
ATOM 689 N N . LEU A 1 86 ? 5.830 1.418 -4.248 1.00 90.69 86 LEU A N 1
ATOM 690 C CA . LEU A 1 86 ? 5.176 2.133 -5.347 1.00 90.69 86 LEU A CA 1
ATOM 691 C C . LEU A 1 86 ? 5.219 3.653 -5.122 1.00 90.69 86 LEU A C 1
ATOM 693 O O . LEU A 1 86 ? 5.594 4.392 -6.027 1.00 90.69 86 LEU A O 1
ATOM 697 N N . LEU A 1 87 ? 4.931 4.117 -3.902 1.00 88.56 87 LEU A N 1
ATOM 698 C CA . LEU A 1 87 ? 5.012 5.539 -3.544 1.00 88.56 87 LEU A CA 1
ATOM 699 C C . LEU A 1 87 ? 6.444 6.078 -3.546 1.00 88.56 87 LEU A C 1
ATOM 701 O O . LEU A 1 87 ? 6.667 7.241 -3.864 1.00 88.56 87 LEU A O 1
ATOM 705 N N . LEU A 1 88 ? 7.425 5.231 -3.231 1.00 87.94 88 LEU A N 1
ATOM 706 C CA . LEU A 1 88 ? 8.845 5.563 -3.364 1.00 87.94 88 LEU A CA 1
ATOM 707 C C . LEU A 1 88 ? 9.327 5.599 -4.824 1.00 87.94 88 LEU A C 1
ATOM 709 O O . LEU A 1 88 ? 10.504 5.883 -5.055 1.00 87.94 88 LEU A O 1
ATOM 713 N N . LYS A 1 89 ? 8.441 5.323 -5.794 1.00 80.31 89 LYS A N 1
ATOM 714 C CA . LYS A 1 89 ? 8.708 5.338 -7.242 1.00 80.31 89 LYS A CA 1
ATOM 715 C C . LYS A 1 89 ? 9.915 4.492 -7.633 1.00 80.31 89 LYS A C 1
ATOM 717 O O . LYS A 1 89 ? 10.710 4.845 -8.505 1.00 80.31 89 LYS A O 1
ATOM 722 N N . GLU A 1 90 ? 10.065 3.354 -6.972 1.00 79.88 90 GLU A N 1
ATOM 723 C CA . GLU A 1 90 ? 11.175 2.443 -7.206 1.00 79.88 90 GLU A CA 1
ATOM 724 C C . GLU A 1 90 ? 10.985 1.710 -8.542 1.00 79.88 90 GLU A C 1
ATOM 726 O O . GLU A 1 90 ? 10.403 0.631 -8.623 1.00 79.88 90 GLU A O 1
ATOM 731 N N . ARG A 1 91 ? 11.490 2.306 -9.629 1.00 73.81 91 ARG A N 1
ATOM 732 C CA . ARG A 1 91 ? 11.359 1.749 -10.988 1.00 73.81 91 ARG A CA 1
ATOM 733 C C . ARG A 1 91 ? 12.003 0.371 -11.157 1.00 73.81 91 ARG A C 1
ATOM 735 O O . ARG A 1 91 ? 11.609 -0.385 -12.033 1.00 73.81 91 ARG A O 1
ATOM 742 N N . GLY A 1 92 ? 12.956 0.023 -10.291 1.00 81.00 92 GLY A N 1
ATOM 743 C CA . GLY A 1 92 ? 13.614 -1.286 -10.264 1.00 81.00 92 GLY A CA 1
ATOM 744 C C . GLY A 1 92 ? 12.844 -2.384 -9.521 1.00 81.00 92 GLY A C 1
ATOM 745 O O . GLY A 1 92 ? 13.462 -3.373 -9.127 1.00 81.00 92 GLY A O 1
ATOM 746 N N . LEU A 1 93 ? 11.542 -2.205 -9.257 1.00 84.62 93 LEU A N 1
ATOM 747 C CA . LEU A 1 93 ? 10.720 -3.201 -8.556 1.00 84.62 93 LEU A CA 1
ATOM 748 C C . LEU A 1 93 ? 10.637 -4.524 -9.312 1.00 84.62 93 LEU A C 1
ATOM 750 O O . LEU A 1 93 ? 10.752 -5.592 -8.705 1.00 84.62 93 LEU A O 1
ATOM 754 N N . PHE A 1 94 ? 10.446 -4.435 -10.624 1.00 85.69 94 PHE A N 1
ATOM 755 C CA . PHE A 1 94 ? 10.231 -5.571 -11.503 1.00 85.69 94 PHE A CA 1
ATOM 756 C C . PHE A 1 94 ? 11.325 -5.658 -12.558 1.00 85.69 94 PHE A C 1
ATOM 758 O O . PHE A 1 94 ? 11.846 -4.644 -13.022 1.00 85.69 94 PHE A O 1
ATOM 765 N N . ASP A 1 95 ? 11.639 -6.889 -12.946 1.00 81.81 95 ASP A N 1
ATOM 766 C CA . ASP A 1 95 ? 12.444 -7.159 -14.129 1.00 81.81 95 ASP A CA 1
ATOM 767 C C . ASP A 1 95 ? 11.486 -7.224 -15.333 1.00 81.81 95 ASP A C 1
ATOM 769 O O . ASP A 1 95 ? 10.718 -8.180 -15.472 1.00 81.81 95 ASP A O 1
ATOM 773 N N . PHE A 1 96 ? 11.477 -6.171 -16.156 1.00 81.75 96 PHE A N 1
ATOM 774 C CA . PHE A 1 96 ? 10.604 -6.063 -17.330 1.00 81.75 96 PHE A CA 1
ATOM 775 C C . PHE A 1 96 ? 11.165 -6.828 -18.528 1.00 81.75 96 PHE A C 1
ATOM 777 O O . PHE A 1 96 ? 12.375 -6.830 -18.765 1.00 81.75 96 PHE A O 1
ATOM 784 N N . ASP A 1 97 ? 10.271 -7.428 -19.314 1.00 82.38 97 ASP A N 1
ATOM 785 C CA . ASP A 1 97 ? 10.625 -7.963 -20.624 1.00 82.38 97 ASP A CA 1
ATOM 786 C C . ASP A 1 97 ? 10.776 -6.796 -21.623 1.00 82.38 97 ASP A C 1
ATOM 788 O O . ASP A 1 97 ? 9.795 -6.086 -21.874 1.00 82.38 97 ASP A O 1
ATOM 792 N N . PRO A 1 98 ? 11.969 -6.566 -22.208 1.00 79.00 98 PRO A N 1
ATOM 793 C CA . PRO A 1 98 ? 12.196 -5.466 -23.144 1.00 79.00 98 PRO A CA 1
ATOM 794 C C . PRO A 1 98 ? 11.336 -5.552 -24.414 1.00 79.00 98 PRO A C 1
ATOM 796 O O . PRO A 1 98 ? 11.129 -4.535 -25.080 1.00 79.00 98 PRO A O 1
ATOM 799 N N . GLU A 1 99 ? 10.814 -6.733 -24.758 1.00 83.06 99 GLU A N 1
ATOM 800 C CA . GLU A 1 99 ? 9.902 -6.906 -25.892 1.00 83.06 99 GLU A CA 1
ATOM 801 C C . GLU A 1 99 ? 8.447 -6.550 -25.533 1.00 83.06 99 GLU A C 1
ATOM 803 O O . GLU A 1 99 ? 7.633 -6.276 -26.419 1.00 83.06 99 GLU A O 1
ATOM 808 N N . ASN A 1 100 ? 8.115 -6.465 -24.240 1.00 83.12 100 ASN A N 1
ATOM 809 C CA . ASN A 1 100 ? 6.763 -6.227 -23.749 1.00 83.12 100 ASN A CA 1
ATOM 810 C C . ASN A 1 100 ? 6.589 -4.831 -23.127 1.00 83.12 100 ASN A C 1
ATOM 812 O O . ASN A 1 100 ? 6.386 -4.665 -21.923 1.00 83.12 100 ASN A O 1
ATOM 816 N N . LYS A 1 101 ? 6.560 -3.806 -23.985 1.00 84.88 101 LYS A N 1
ATOM 817 C CA . LYS A 1 101 ? 6.321 -2.402 -23.584 1.00 84.88 101 LYS A CA 1
ATOM 818 C C . LYS A 1 101 ? 5.011 -2.180 -22.819 1.00 84.88 101 LYS A C 1
ATOM 820 O O . LYS A 1 101 ? 4.887 -1.198 -22.091 1.00 84.88 101 LYS A O 1
ATOM 825 N N . LEU A 1 102 ? 4.025 -3.066 -22.978 1.00 86.62 102 LEU A N 1
ATOM 826 C CA . LEU A 1 102 ? 2.751 -2.955 -22.268 1.00 86.62 102 LEU A CA 1
ATOM 827 C C . LEU A 1 102 ? 2.936 -3.119 -20.753 1.00 86.62 102 LEU A C 1
ATOM 829 O O . LEU A 1 102 ? 2.229 -2.463 -19.990 1.00 86.62 102 LEU A O 1
ATOM 833 N N . GLN A 1 103 ? 3.896 -3.938 -20.312 1.00 85.94 103 GLN A N 1
ATOM 834 C CA . GLN A 1 103 ? 4.190 -4.129 -18.888 1.00 85.94 103 GLN A CA 1
ATOM 835 C C . GLN A 1 103 ? 4.710 -2.845 -18.244 1.00 85.94 103 GLN A C 1
ATOM 837 O O . GLN A 1 103 ? 4.236 -2.462 -17.178 1.00 85.94 103 GLN A O 1
ATOM 842 N N . GLU A 1 104 ? 5.634 -2.156 -18.916 1.00 86.81 104 GLU A N 1
ATOM 843 C CA . GLU A 1 104 ? 6.187 -0.883 -18.450 1.00 86.81 104 GLU A CA 1
ATOM 844 C C . GLU A 1 104 ? 5.103 0.200 -18.383 1.00 86.81 104 GLU A C 1
ATOM 846 O O . GLU A 1 104 ? 4.945 0.851 -17.355 1.00 86.81 104 GLU A O 1
ATOM 851 N N . ILE A 1 105 ? 4.275 0.330 -19.427 1.00 89.00 105 ILE A N 1
ATOM 852 C CA . ILE A 1 105 ? 3.156 1.289 -19.450 1.00 89.00 105 ILE A CA 1
ATOM 853 C C . ILE A 1 105 ? 2.158 1.004 -18.321 1.00 89.00 105 ILE A C 1
ATOM 855 O O . ILE A 1 105 ? 1.697 1.922 -17.642 1.00 89.00 105 ILE A O 1
ATOM 859 N N . THR A 1 106 ? 1.823 -0.269 -18.106 1.00 89.00 106 THR A N 1
ATOM 860 C CA . THR A 1 106 ? 0.885 -0.671 -17.049 1.00 89.00 106 THR A CA 1
ATOM 861 C C . THR A 1 106 ? 1.484 -0.418 -15.664 1.00 89.00 106 THR A C 1
ATOM 863 O O . THR A 1 106 ? 0.772 0.014 -14.758 1.00 89.00 106 THR A O 1
ATOM 866 N N . PHE A 1 107 ? 2.793 -0.624 -15.496 1.00 90.00 107 PHE A N 1
ATOM 867 C CA . PHE A 1 107 ? 3.488 -0.320 -14.249 1.00 90.00 107 PHE A CA 1
ATOM 868 C C . PHE A 1 107 ? 3.561 1.181 -13.971 1.00 90.00 107 PHE A C 1
ATOM 870 O O . PHE A 1 107 ? 3.271 1.598 -12.853 1.00 90.00 107 PHE A O 1
ATOM 877 N N . GLU A 1 108 ? 3.865 2.007 -14.969 1.00 88.56 108 GLU A N 1
ATOM 878 C CA . GLU A 1 108 ? 3.835 3.465 -14.817 1.00 88.56 108 GLU A CA 1
ATOM 879 C C . GLU A 1 108 ? 2.422 3.950 -14.449 1.00 88.56 108 GLU A C 1
ATOM 881 O O . GLU A 1 108 ? 2.267 4.734 -13.515 1.00 88.56 108 GLU A O 1
ATOM 886 N N . ALA A 1 109 ? 1.374 3.390 -15.062 1.00 88.75 109 ALA A N 1
ATOM 887 C CA . ALA A 1 109 ? -0.007 3.678 -14.669 1.00 88.75 109 ALA A CA 1
ATOM 888 C C . ALA A 1 109 ? -0.332 3.239 -13.225 1.00 88.75 109 ALA A C 1
ATOM 890 O O . ALA A 1 109 ? -1.166 3.858 -12.560 1.00 88.75 109 ALA A O 1
ATOM 891 N N . LEU A 1 110 ? 0.299 2.173 -12.720 1.00 90.38 110 LEU A N 1
ATOM 892 C CA . LEU A 1 110 ? 0.180 1.758 -11.320 1.00 90.38 110 LEU A CA 1
ATOM 893 C C . LEU A 1 110 ? 0.901 2.731 -10.378 1.00 90.38 110 LEU A C 1
ATOM 895 O O . LEU A 1 110 ? 0.346 3.082 -9.335 1.00 90.38 110 LEU A O 1
ATOM 899 N N . LEU A 1 111 ? 2.103 3.192 -10.739 1.00 88.25 111 LEU A N 1
ATOM 900 C CA . LEU A 1 111 ? 2.815 4.227 -9.985 1.00 88.25 111 LEU A CA 1
ATOM 901 C C . LEU A 1 111 ? 1.959 5.492 -9.867 1.00 88.25 111 LEU A C 1
ATOM 903 O O . LEU A 1 111 ? 1.800 6.012 -8.764 1.00 88.25 111 LEU A O 1
ATOM 907 N N . ASP A 1 112 ? 1.322 5.916 -10.957 1.00 84.75 112 ASP A N 1
ATOM 908 C CA . ASP A 1 112 ? 0.456 7.100 -10.981 1.00 84.75 112 ASP A CA 1
ATOM 909 C C . ASP A 1 112 ? -0.782 6.939 -10.083 1.00 84.75 112 ASP A C 1
ATOM 911 O O . ASP A 1 112 ? -1.211 7.875 -9.410 1.00 84.75 112 ASP A O 1
ATOM 915 N N . LYS A 1 113 ? -1.339 5.727 -9.997 1.00 87.31 113 LYS A N 1
ATOM 916 C CA . LYS A 1 113 ? -2.491 5.425 -9.129 1.00 87.31 113 LYS A CA 1
ATOM 917 C C . LYS A 1 113 ? -2.123 5.220 -7.662 1.00 87.31 113 LYS A C 1
ATOM 919 O O . LYS A 1 113 ? -3.012 5.285 -6.810 1.00 87.31 113 LYS A O 1
ATOM 924 N N . SER A 1 114 ? -0.856 4.948 -7.352 1.00 88.94 114 SER A N 1
ATOM 925 C CA . SER A 1 114 ? -0.421 4.544 -6.009 1.00 88.94 114 SER A CA 1
ATOM 926 C C . SER A 1 114 ? -0.790 5.565 -4.930 1.00 88.94 114 SER A C 1
ATOM 928 O O . SER A 1 114 ? -1.200 5.177 -3.835 1.00 88.94 114 SER A O 1
ATOM 930 N N . GLY A 1 115 ? -0.764 6.861 -5.257 1.00 86.19 115 GLY A N 1
ATOM 931 C CA . GLY A 1 115 ? -1.185 7.909 -4.335 1.00 86.19 115 GLY A CA 1
ATOM 932 C C . GLY A 1 115 ? -2.665 7.854 -3.983 1.00 86.19 115 GLY A C 1
ATOM 933 O O . GLY A 1 115 ? -3.018 7.871 -2.806 1.00 86.19 115 GLY A O 1
ATOM 934 N N . ASN A 1 116 ? -3.532 7.672 -4.977 1.00 87.06 116 ASN A N 1
ATOM 935 C CA . ASN A 1 116 ? -4.971 7.527 -4.748 1.00 87.06 116 ASN A CA 1
ATOM 936 C C . ASN A 1 116 ? -5.292 6.255 -3.953 1.00 87.06 116 ASN A C 1
ATOM 938 O O . ASN A 1 116 ? -6.148 6.275 -3.067 1.00 87.06 116 ASN A O 1
ATOM 942 N N . ILE A 1 117 ? -4.574 5.158 -4.220 1.00 92.06 117 ILE A N 1
ATOM 943 C CA . ILE A 1 117 ? -4.691 3.920 -3.437 1.00 92.06 117 ILE A CA 1
ATOM 944 C C . ILE A 1 117 ? -4.315 4.183 -1.974 1.00 92.06 117 ILE A C 1
ATOM 946 O O . ILE A 1 117 ? -5.025 3.747 -1.066 1.00 92.06 117 ILE A O 1
ATOM 950 N N . PHE A 1 118 ? -3.234 4.925 -1.733 1.00 91.94 118 PHE A N 1
ATOM 951 C CA . PHE A 1 118 ? -2.788 5.252 -0.384 1.00 91.94 118 PHE A CA 1
ATOM 952 C C . PHE A 1 118 ? -3.769 6.142 0.376 1.00 91.94 118 PHE A C 1
ATOM 954 O O . PHE A 1 118 ? -4.096 5.844 1.523 1.00 91.94 118 PHE A O 1
ATOM 961 N N . ILE A 1 119 ? -4.300 7.180 -0.265 1.00 88.25 119 ILE A N 1
ATOM 962 C CA . ILE A 1 119 ? -5.310 8.052 0.343 1.00 88.25 119 ILE A CA 1
ATOM 963 C C . ILE A 1 119 ? -6.572 7.256 0.673 1.00 88.25 119 ILE A C 1
ATOM 965 O O . ILE A 1 119 ? -7.052 7.315 1.802 1.00 88.25 119 ILE A O 1
ATOM 969 N N . SER A 1 120 ? -7.057 6.430 -0.259 1.00 90.19 120 SER A N 1
ATOM 970 C CA . SER A 1 120 ? -8.211 5.555 -0.021 1.00 90.19 120 SER A CA 1
ATOM 971 C C . SER A 1 120 ? -7.983 4.601 1.158 1.00 90.19 120 SER A C 1
ATOM 973 O O . SER A 1 120 ? -8.883 4.392 1.981 1.00 90.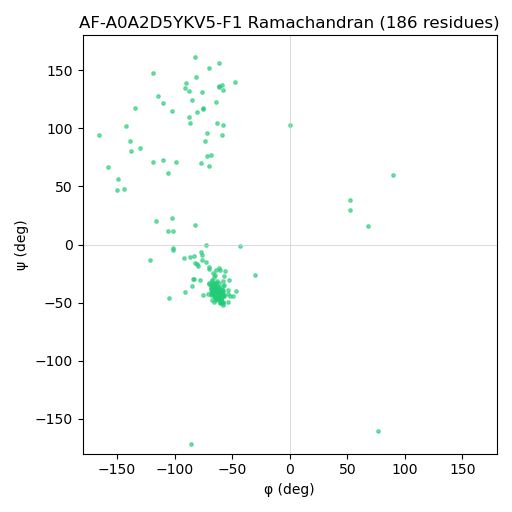19 120 SER A O 1
ATOM 975 N N . TYR A 1 121 ? -6.768 4.063 1.291 1.00 93.88 121 TYR A N 1
ATOM 976 C CA . TYR A 1 121 ? -6.373 3.238 2.428 1.00 93.88 121 TYR A CA 1
ATOM 977 C C . TYR A 1 121 ? -6.384 4.023 3.751 1.00 93.88 121 TYR A C 1
ATOM 979 O O . TYR A 1 121 ? -6.978 3.554 4.724 1.00 93.88 121 TYR A O 1
ATOM 987 N N . LEU A 1 122 ? -5.807 5.229 3.790 1.00 91.19 122 LEU A N 1
ATOM 988 C CA . LEU A 1 122 ? -5.818 6.094 4.976 1.00 91.19 122 LEU A CA 1
ATOM 989 C C . LEU A 1 122 ? -7.242 6.475 5.395 1.00 91.19 122 LEU A C 1
ATOM 991 O O . LEU A 1 122 ? -7.586 6.343 6.569 1.00 91.19 122 LEU A O 1
ATOM 995 N N . THR A 1 123 ? -8.094 6.875 4.449 1.00 88.56 123 THR A N 1
ATOM 996 C CA . THR A 1 123 ? -9.508 7.177 4.714 1.00 88.56 123 THR A CA 1
ATOM 997 C C . THR A 1 123 ? -10.240 5.954 5.263 1.00 88.56 123 THR A C 1
ATOM 999 O O . THR A 1 123 ? -11.002 6.063 6.224 1.00 88.56 123 THR A O 1
ATOM 1002 N N . SER A 1 124 ? -9.970 4.767 4.712 1.00 90.62 124 SER A N 1
ATOM 1003 C CA . SER A 1 124 ? -10.558 3.516 5.202 1.00 90.62 124 SER A CA 1
ATOM 1004 C C . SER A 1 124 ? -10.099 3.188 6.625 1.00 90.62 124 SER A C 1
ATOM 1006 O O . SER A 1 124 ? -10.917 2.772 7.441 1.00 90.62 124 SER A O 1
ATOM 1008 N N . LEU A 1 125 ? -8.820 3.405 6.959 1.00 90.38 125 LEU A N 1
ATOM 1009 C CA . LEU A 1 125 ? -8.324 3.267 8.332 1.00 90.38 125 LEU A CA 1
ATOM 1010 C C . LEU A 1 125 ? -9.052 4.217 9.283 1.00 90.38 125 LEU A C 1
ATOM 1012 O O . LEU A 1 125 ? -9.574 3.769 10.303 1.00 90.38 125 LEU A O 1
ATOM 1016 N N . GLN A 1 126 ? -9.137 5.502 8.937 1.00 87.50 126 GLN A N 1
ATOM 1017 C CA . GLN A 1 126 ? -9.825 6.498 9.760 1.00 87.50 126 GLN A CA 1
ATOM 1018 C C . GLN A 1 126 ? -11.290 6.136 10.008 1.00 87.50 126 GLN A C 1
ATOM 1020 O O . GLN A 1 126 ? -11.753 6.248 11.139 1.00 87.50 126 GLN A O 1
ATOM 1025 N N . ALA A 1 127 ? -11.989 5.630 8.988 1.00 88.00 127 ALA A N 1
ATOM 1026 C CA . ALA A 1 127 ? -13.379 5.199 9.104 1.00 88.00 127 ALA A CA 1
ATOM 1027 C C . ALA A 1 127 ? -13.579 4.013 10.067 1.00 88.00 127 ALA A C 1
ATOM 1029 O O . ALA A 1 127 ? -14.684 3.811 10.565 1.00 88.00 127 ALA A O 1
ATOM 1030 N N . THR A 1 128 ? -12.531 3.227 10.347 1.00 87.31 128 THR A N 1
ATOM 1031 C CA . THR A 1 128 ? -12.595 2.132 11.332 1.00 87.31 128 THR A CA 1
ATOM 1032 C C . THR A 1 128 ? -12.307 2.558 12.769 1.00 87.31 128 THR A C 1
ATOM 1034 O O . THR A 1 128 ? -12.529 1.769 13.689 1.00 87.31 128 THR A O 1
ATOM 1037 N N . TYR A 1 129 ? -11.815 3.778 12.990 1.00 88.25 129 TYR A N 1
ATOM 1038 C CA . TYR A 1 129 ? -11.472 4.265 14.322 1.00 88.25 129 TYR A CA 1
ATOM 1039 C C . TYR A 1 129 ? -12.653 4.958 14.995 1.00 88.25 129 TYR A C 1
ATOM 1041 O O . TYR A 1 129 ? -13.378 5.738 14.386 1.00 88.25 129 TYR A O 1
ATOM 1049 N N . SER A 1 130 ? -12.820 4.703 16.293 1.00 85.25 130 SER A N 1
ATOM 1050 C CA . SER A 1 130 ? -13.873 5.321 17.105 1.00 85.25 130 SER A CA 1
ATOM 1051 C C . SER A 1 130 ? -13.511 6.734 17.565 1.00 85.25 130 SER A C 1
ATOM 1053 O O . SER A 1 130 ? -14.381 7.476 18.010 1.00 85.25 130 SER A O 1
ATOM 1055 N N . VAL A 1 131 ? -12.226 7.099 17.501 1.00 86.19 131 VAL A N 1
ATOM 1056 C CA . VAL A 1 131 ? -11.708 8.397 17.945 1.00 86.19 131 VAL A CA 1
ATOM 1057 C C . VAL A 1 131 ? -11.446 9.297 16.729 1.00 86.19 131 VAL A C 1
ATOM 1059 O O . VAL A 1 131 ? -10.531 9.010 15.948 1.00 86.19 131 VAL A O 1
ATOM 1062 N N . PRO A 1 132 ? -12.183 10.415 16.573 1.00 83.88 132 PRO A N 1
ATOM 1063 C CA . PRO A 1 132 ? -11.975 11.354 15.477 1.00 83.88 132 PRO A CA 1
ATOM 1064 C C . PRO A 1 132 ? -10.552 11.919 15.443 1.00 83.88 132 PRO A C 1
ATOM 1066 O O . PRO A 1 132 ? -9.993 12.368 16.458 1.00 83.88 132 PRO A O 1
ATOM 1069 N N . GLY A 1 133 ? -9.968 11.902 14.248 1.00 84.50 133 GLY A N 1
ATOM 1070 C CA . GLY A 1 133 ? -8.628 12.416 13.989 1.00 84.50 133 GLY A CA 1
ATOM 1071 C C . GLY A 1 133 ? -7.500 11.607 14.648 1.00 84.50 133 GLY A C 1
ATOM 1072 O O . GLY A 1 133 ? -6.403 12.125 14.855 1.00 84.50 133 GLY A O 1
ATOM 1073 N N . CYS A 1 134 ? -7.768 10.373 15.105 1.00 88.81 134 CYS A N 1
ATOM 1074 C CA . CYS A 1 134 ? -6.770 9.591 15.843 1.00 88.81 134 CYS A CA 1
ATOM 1075 C C . CYS A 1 134 ? -5.549 9.263 14.986 1.00 88.81 134 CYS A C 1
ATOM 1077 O O . CYS A 1 134 ? -4.423 9.301 15.483 1.00 88.81 134 CYS A O 1
ATOM 1079 N N . LEU A 1 135 ? -5.770 8.986 13.698 1.00 88.81 135 LEU A N 1
ATOM 1080 C CA . LEU A 1 135 ? -4.699 8.646 12.774 1.00 88.81 135 LEU A CA 1
ATOM 1081 C C . LEU A 1 135 ? -3.739 9.827 12.593 1.00 88.81 135 LEU A C 1
ATOM 1083 O O . LEU A 1 135 ? -2.539 9.638 12.754 1.00 88.81 135 LEU A O 1
ATOM 1087 N N . GLU A 1 136 ? -4.252 11.039 12.360 1.00 90.06 136 GLU A N 1
ATOM 1088 C CA . GLU A 1 136 ? -3.438 12.258 12.259 1.00 90.06 136 GLU A CA 1
ATOM 1089 C C . GLU A 1 136 ? -2.705 12.579 13.566 1.00 90.06 136 GLU A C 1
ATOM 1091 O O . GLU A 1 136 ? -1.548 12.989 13.549 1.00 90.06 136 GLU A O 1
ATOM 1096 N N . LYS A 1 137 ? -3.355 12.376 14.719 1.00 89.50 137 LYS A N 1
ATOM 1097 C CA . LYS A 1 137 ? -2.747 12.639 16.035 1.00 89.50 137 LYS A CA 1
ATOM 1098 C C . LYS A 1 137 ? -1.597 11.682 16.345 1.00 89.50 137 LYS A C 1
ATOM 1100 O O . LYS A 1 137 ? -0.603 12.090 16.940 1.00 89.50 137 LYS A O 1
ATOM 1105 N N . LYS A 1 138 ? -1.747 10.403 15.994 1.00 89.81 138 LYS A N 1
ATOM 1106 C CA . LYS A 1 138 ? -0.739 9.360 16.249 1.00 89.81 138 LYS A CA 1
ATOM 1107 C C . LYS A 1 138 ? 0.352 9.339 15.180 1.00 89.81 138 LYS A C 1
ATOM 1109 O O . LYS A 1 138 ? 1.489 8.983 15.482 1.00 89.81 138 LYS A O 1
ATOM 1114 N N . ILE A 1 139 ? 0.018 9.734 13.955 1.00 90.38 139 ILE A N 1
ATOM 1115 C CA . ILE A 1 139 ? 0.926 9.788 12.812 1.00 90.38 139 ILE A CA 1
ATOM 1116 C C . ILE A 1 139 ? 0.790 11.172 12.153 1.00 90.38 139 ILE A C 1
ATOM 1118 O O . ILE A 1 139 ? 0.055 11.317 11.176 1.00 90.38 139 ILE A O 1
ATOM 1122 N N . PRO A 1 140 ? 1.491 12.202 12.665 1.00 87.69 140 PRO A N 1
ATOM 1123 C CA . PRO A 1 140 ? 1.401 13.569 12.140 1.00 87.69 140 PRO A CA 1
ATOM 1124 C C . PRO A 1 140 ? 1.734 13.685 10.648 1.00 87.69 140 PRO A C 1
ATOM 1126 O O . PRO A 1 140 ? 1.210 14.559 9.962 1.00 87.69 140 PRO A O 1
ATOM 1129 N N . GLU A 1 141 ? 2.557 12.775 10.119 1.00 86.62 141 GLU A N 1
ATOM 1130 C CA . GLU A 1 141 ? 2.839 12.672 8.686 1.00 86.62 141 GLU A CA 1
ATOM 1131 C C . GLU A 1 141 ? 1.572 12.454 7.840 1.00 86.62 141 GLU A C 1
ATOM 1133 O O . GLU A 1 141 ? 1.497 12.950 6.718 1.00 86.62 141 GLU A O 1
ATOM 1138 N N . VAL A 1 142 ? 0.551 11.775 8.378 1.00 87.38 142 VAL A N 1
ATOM 1139 C CA . VAL A 1 142 ? -0.745 11.596 7.703 1.00 87.38 142 VAL A CA 1
ATOM 1140 C C . VAL A 1 142 ? -1.469 12.930 7.550 1.00 87.38 142 VAL A C 1
ATOM 1142 O O . VAL A 1 142 ? -2.030 13.183 6.489 1.00 87.38 142 VAL A O 1
ATOM 1145 N N . ALA A 1 143 ? -1.424 13.797 8.566 1.00 84.00 143 ALA A N 1
ATOM 1146 C CA . ALA A 1 143 ? -2.082 15.103 8.523 1.00 84.00 143 ALA A CA 1
ATOM 1147 C C . ALA A 1 143 ? -1.524 15.960 7.380 1.00 84.00 143 ALA A C 1
ATOM 1149 O O . ALA A 1 143 ? -2.275 16.451 6.544 1.00 84.00 143 ALA A O 1
ATOM 1150 N N . VAL A 1 144 ? -0.191 16.046 7.301 1.00 81.88 144 VAL A N 1
ATOM 1151 C CA . VAL A 1 144 ? 0.525 16.788 6.251 1.00 81.88 144 VAL A CA 1
ATOM 1152 C C . VAL A 1 144 ? 0.181 16.252 4.862 1.00 81.88 144 VAL A C 1
ATOM 1154 O O . VAL A 1 144 ? 0.051 17.010 3.904 1.00 81.88 144 VAL A O 1
ATOM 1157 N N . LEU A 1 145 ? 0.052 14.934 4.737 1.00 80.31 145 LEU A N 1
ATOM 1158 C CA . LEU A 1 145 ? -0.190 14.279 3.462 1.00 80.31 145 LEU A CA 1
ATOM 1159 C C . LEU A 1 145 ? -1.637 14.453 2.982 1.00 80.31 145 LEU A C 1
ATOM 1161 O O . LEU A 1 145 ? -1.852 14.761 1.812 1.00 80.31 145 LEU A O 1
ATOM 1165 N N . LEU A 1 146 ? -2.617 14.305 3.877 1.00 78.88 146 LEU A N 1
ATOM 1166 C CA . LEU A 1 146 ? -4.028 14.546 3.567 1.00 78.88 146 LEU A CA 1
ATOM 1167 C C . LEU A 1 146 ? -4.288 16.017 3.247 1.00 78.88 146 LEU A C 1
ATOM 1169 O O . LEU A 1 146 ? -5.017 16.311 2.307 1.00 78.88 146 LEU A O 1
ATOM 1173 N N . GLU A 1 147 ? -3.653 16.929 3.982 1.00 78.56 147 GLU A N 1
ATOM 1174 C CA . GLU A 1 147 ? -3.717 18.362 3.713 1.00 78.56 147 GLU A CA 1
ATOM 1175 C C . GLU A 1 147 ? -3.227 18.674 2.291 1.00 78.56 147 GLU A C 1
ATOM 1177 O O . GLU A 1 147 ? -3.956 19.271 1.502 1.00 78.56 147 GLU A O 1
ATOM 1182 N N . ARG A 1 148 ? -2.031 18.195 1.921 1.00 75.38 148 ARG A N 1
ATOM 1183 C CA . ARG A 1 148 ? -1.490 18.359 0.559 1.00 75.38 148 ARG A CA 1
ATOM 1184 C C . ARG A 1 148 ? -2.416 17.782 -0.505 1.00 75.38 148 ARG A C 1
ATOM 1186 O O . ARG A 1 148 ? -2.627 18.423 -1.526 1.00 75.38 148 ARG A O 1
ATOM 1193 N N . TYR A 1 149 ? -2.969 16.596 -0.262 1.00 73.94 149 TYR A N 1
ATOM 1194 C CA . TYR A 1 149 ? -3.889 15.952 -1.194 1.00 73.94 149 TYR A CA 1
ATOM 1195 C C . TYR A 1 149 ? -5.172 16.772 -1.410 1.00 73.94 149 TYR A C 1
ATOM 1197 O O . TYR A 1 149 ? -5.565 16.984 -2.553 1.00 73.94 149 TYR A O 1
ATOM 1205 N N . LEU A 1 150 ? -5.791 17.274 -0.335 1.00 70.62 150 LEU A N 1
ATOM 1206 C CA . LEU A 1 150 ? -7.007 18.096 -0.404 1.00 70.62 150 LEU A CA 1
ATOM 1207 C C . LEU A 1 150 ? -6.767 19.435 -1.115 1.00 70.62 150 LEU A C 1
ATOM 1209 O O . LEU A 1 150 ? -7.613 19.885 -1.879 1.00 70.62 150 LEU A O 1
ATOM 1213 N N . TYR A 1 151 ? -5.604 20.062 -0.921 1.00 66.38 151 TYR A N 1
ATOM 1214 C CA . TYR A 1 151 ? -5.277 21.316 -1.613 1.00 66.38 151 TYR A CA 1
ATOM 1215 C C . TYR A 1 151 ? -5.024 21.154 -3.116 1.00 66.38 151 TYR A C 1
ATOM 1217 O O . TYR A 1 151 ? -5.094 22.137 -3.852 1.00 66.38 151 TYR A O 1
ATOM 1225 N N . LEU A 1 152 ? -4.725 19.942 -3.584 1.00 66.12 152 LEU A N 1
ATOM 1226 C CA . LEU A 1 152 ? -4.364 19.660 -4.976 1.00 66.12 152 LEU A CA 1
ATOM 1227 C C . LEU A 1 152 ? -5.526 19.048 -5.777 1.00 66.12 152 LEU A C 1
ATOM 1229 O O . LEU A 1 152 ? -5.292 18.432 -6.816 1.00 66.12 152 LEU A O 1
ATOM 1233 N N . GLU A 1 153 ? -6.765 19.277 -5.314 1.00 54.16 153 GLU A N 1
ATOM 1234 C CA . GLU A 1 153 ? -8.083 18.763 -5.747 1.00 54.16 153 GLU A CA 1
ATOM 1235 C C . GLU A 1 153 ? -8.387 18.693 -7.269 1.00 54.16 153 GLU A C 1
ATOM 1237 O O . GLU A 1 153 ? -9.451 18.211 -7.653 1.00 54.16 153 GLU A O 1
ATOM 1242 N N . THR A 1 154 ? -7.489 19.107 -8.169 1.00 46.03 154 THR A N 1
ATOM 1243 C CA . THR A 1 154 ? -7.711 19.131 -9.628 1.00 46.03 154 THR A CA 1
ATOM 1244 C C . THR A 1 154 ? -6.733 18.313 -10.473 1.00 46.03 154 THR A C 1
ATOM 1246 O O . THR A 1 154 ? -7.021 18.050 -11.638 1.00 46.03 154 THR A O 1
ATOM 1249 N N . SER A 1 155 ? -5.612 17.859 -9.922 1.00 48.44 155 SER A N 1
ATOM 1250 C CA . SER A 1 155 ? -4.701 16.938 -10.608 1.00 48.44 155 SER A CA 1
ATOM 1251 C C . SER A 1 155 ? -3.755 16.380 -9.563 1.00 48.44 155 SER A C 1
ATOM 1253 O O . SER A 1 155 ? -2.746 17.006 -9.238 1.00 48.44 155 SER A O 1
ATOM 1255 N N . VAL A 1 156 ? -4.089 15.211 -9.014 1.00 48.44 156 VAL A N 1
ATOM 1256 C CA . VAL A 1 156 ? -3.155 14.417 -8.205 1.00 48.44 156 VAL A CA 1
ATOM 1257 C C . VAL A 1 156 ? -2.103 13.871 -9.167 1.00 48.44 156 VAL A C 1
ATOM 1259 O O . VAL A 1 156 ? -2.070 12.688 -9.494 1.00 48.44 156 VAL A O 1
ATOM 1262 N N . ASP A 1 157 ? -1.297 14.774 -9.713 1.00 47.62 157 ASP A N 1
ATOM 1263 C CA . ASP A 1 157 ? -0.137 14.425 -10.492 1.00 47.62 157 ASP A CA 1
ATOM 1264 C C . ASP A 1 157 ? 0.896 13.837 -9.541 1.00 47.62 157 ASP A C 1
ATOM 1266 O O . ASP A 1 157 ? 0.952 14.147 -8.340 1.00 47.62 157 ASP A O 1
ATOM 1270 N N . ARG A 1 158 ? 1.704 12.969 -10.146 1.00 47.34 158 ARG A N 1
ATOM 1271 C CA . ARG A 1 158 ? 2.826 12.185 -9.623 1.00 47.34 158 ARG A CA 1
ATOM 1272 C C . ARG A 1 158 ? 3.616 12.813 -8.471 1.00 47.34 158 ARG A C 1
ATOM 1274 O O . ARG A 1 158 ? 4.237 12.073 -7.723 1.00 47.34 158 ARG A O 1
ATOM 1281 N N . GLU A 1 159 ? 3.641 14.131 -8.339 1.00 51.34 159 GLU A N 1
ATOM 1282 C CA . GLU A 1 159 ? 4.511 14.920 -7.462 1.00 51.34 159 GLU A CA 1
ATOM 1283 C C . GLU A 1 159 ? 3.912 15.219 -6.072 1.00 51.34 159 GLU A C 1
ATOM 1285 O O . GLU A 1 159 ? 4.616 15.62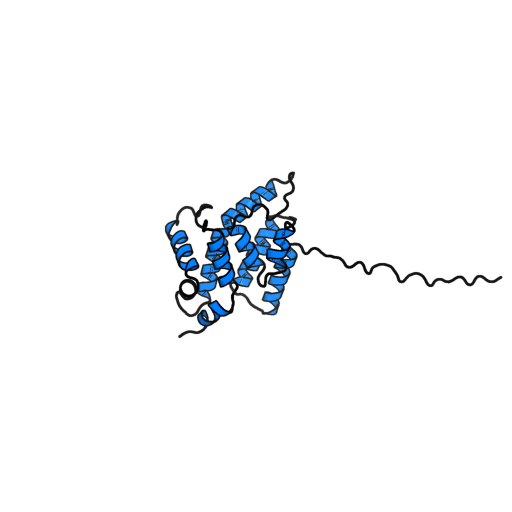2 -5.151 1.00 51.34 159 GLU A O 1
ATOM 1290 N N . THR A 1 160 ? 2.616 14.970 -5.867 1.00 54.34 160 THR A N 1
ATOM 1291 C CA . THR A 1 160 ? 1.888 15.388 -4.649 1.00 54.34 160 THR A CA 1
ATOM 1292 C C . THR A 1 160 ? 2.329 14.652 -3.374 1.00 54.34 160 THR A C 1
ATOM 1294 O O . THR A 1 160 ? 2.314 15.206 -2.270 1.00 54.34 160 THR A O 1
ATOM 1297 N N . LEU A 1 161 ? 2.750 13.394 -3.523 1.00 59.16 161 LEU A N 1
ATOM 1298 C CA . LEU A 1 161 ? 3.239 12.550 -2.430 1.00 59.16 161 LEU A CA 1
ATOM 1299 C C . LEU A 1 161 ? 4.768 12.457 -2.388 1.00 59.16 161 LEU A C 1
ATOM 1301 O O . LEU A 1 161 ? 5.297 11.643 -1.630 1.00 59.16 161 LEU A O 1
ATOM 1305 N N . ASP A 1 162 ? 5.474 13.304 -3.149 1.00 59.72 162 ASP A N 1
ATOM 1306 C CA . ASP A 1 162 ? 6.933 13.403 -3.114 1.00 59.72 162 ASP A CA 1
ATOM 1307 C C . ASP A 1 162 ? 7.375 14.070 -1.802 1.00 59.72 162 ASP A C 1
ATOM 1309 O O . ASP A 1 162 ? 7.712 15.250 -1.704 1.00 59.72 162 ASP A O 1
ATOM 1313 N N . GLY A 1 163 ? 7.324 13.288 -0.729 1.00 63.94 163 GLY A N 1
ATOM 1314 C CA . GLY A 1 163 ? 8.073 13.545 0.485 1.00 63.94 163 GLY A CA 1
ATOM 1315 C C . GLY A 1 163 ? 9.507 13.036 0.332 1.00 63.94 163 GLY A C 1
ATOM 1316 O O . GLY A 1 163 ? 9.781 12.169 -0.501 1.00 63.94 163 GLY A O 1
ATOM 1317 N N . PRO A 1 164 ? 10.447 13.507 1.169 1.00 74.25 164 PRO A N 1
ATOM 1318 C CA . PRO A 1 164 ? 11.727 12.831 1.323 1.00 74.25 164 PRO A CA 1
ATOM 1319 C C . PRO A 1 164 ? 11.490 11.332 1.523 1.00 74.25 164 PRO A C 1
ATOM 1321 O O . PRO A 1 164 ? 10.582 10.949 2.257 1.00 74.25 164 PRO A O 1
ATOM 1324 N N . ARG A 1 165 ? 12.312 10.466 0.927 1.00 84.25 165 ARG A N 1
ATOM 1325 C CA . ARG A 1 165 ? 12.193 9.008 1.105 1.00 84.25 165 ARG A CA 1
ATOM 1326 C C . ARG A 1 165 ? 12.017 8.600 2.576 1.00 84.25 165 ARG A C 1
ATOM 1328 O O . ARG A 1 165 ? 11.209 7.734 2.887 1.00 84.25 165 ARG A O 1
ATOM 1335 N N . SER A 1 166 ? 12.742 9.265 3.477 1.00 84.56 166 SER A N 1
ATOM 1336 C CA . SER A 1 166 ? 12.649 9.069 4.928 1.00 84.56 166 SER A CA 1
ATOM 1337 C C . SER A 1 166 ? 11.269 9.386 5.512 1.00 84.56 166 SER A C 1
ATOM 1339 O O . SER A 1 166 ? 10.849 8.716 6.449 1.00 84.56 166 SER A O 1
ATOM 1341 N N . PHE A 1 167 ? 10.549 10.365 4.959 1.00 85.81 167 PHE A N 1
ATOM 1342 C CA . PHE A 1 167 ? 9.182 10.699 5.356 1.00 85.81 167 PHE A CA 1
ATOM 1343 C C . PHE A 1 167 ? 8.220 9.555 5.022 1.00 85.81 167 PHE A C 1
ATOM 1345 O O . PHE A 1 167 ? 7.491 9.097 5.899 1.00 85.81 167 PHE A O 1
ATOM 1352 N N . ILE A 1 168 ? 8.266 9.045 3.785 1.00 87.50 168 ILE A N 1
ATOM 1353 C CA . ILE A 1 168 ? 7.419 7.922 3.356 1.00 87.50 168 ILE A CA 1
ATOM 1354 C C . ILE A 1 168 ? 7.752 6.662 4.158 1.00 87.50 168 ILE A C 1
ATOM 1356 O O . ILE A 1 168 ? 6.852 6.024 4.694 1.00 87.50 168 ILE A O 1
ATOM 1360 N N . THR A 1 169 ? 9.032 6.334 4.334 1.00 88.94 169 THR A N 1
ATOM 1361 C CA . THR A 1 169 ? 9.415 5.154 5.121 1.00 88.94 169 THR A CA 1
ATOM 1362 C C . THR A 1 169 ? 8.983 5.265 6.590 1.00 88.94 169 THR A C 1
ATOM 1364 O O . THR A 1 169 ? 8.380 4.323 7.098 1.00 88.94 169 THR A O 1
ATOM 1367 N N . SER A 1 170 ? 9.173 6.417 7.252 1.00 89.00 170 SER A N 1
ATOM 1368 C CA . SER A 1 170 ? 8.689 6.656 8.632 1.00 89.00 170 SER A CA 1
ATOM 1369 C C . SER A 1 170 ? 7.172 6.467 8.750 1.00 89.00 170 SER A C 1
ATOM 1371 O O . SER A 1 170 ? 6.675 5.816 9.672 1.00 89.00 170 SER A O 1
ATOM 1373 N N . LEU A 1 171 ? 6.420 7.001 7.785 1.00 90.25 171 LEU A N 1
ATOM 1374 C CA . LEU A 1 171 ? 4.968 6.872 7.725 1.00 90.25 171 LEU A CA 1
ATOM 1375 C C . LEU A 1 171 ? 4.536 5.400 7.639 1.00 90.25 171 LEU A C 1
ATOM 1377 O O . LEU A 1 171 ? 3.690 4.956 8.416 1.00 90.25 171 LEU A O 1
ATOM 1381 N N . PHE A 1 172 ? 5.145 4.624 6.742 1.00 92.00 172 PHE A N 1
ATOM 1382 C CA . PHE A 1 172 ? 4.821 3.206 6.572 1.00 92.00 172 PHE A CA 1
ATOM 1383 C C . PHE A 1 172 ? 5.271 2.335 7.748 1.00 92.00 172 PHE A C 1
ATOM 1385 O O . PHE A 1 172 ? 4.565 1.390 8.104 1.00 92.00 172 PHE A O 1
ATOM 1392 N N . GLU A 1 173 ? 6.387 2.665 8.402 1.00 90.12 173 GLU A N 1
ATOM 1393 C CA . GLU A 1 173 ? 6.800 2.021 9.652 1.00 90.12 173 GLU A CA 1
ATOM 1394 C C . GLU A 1 173 ? 5.724 2.179 10.730 1.00 90.12 173 GLU A C 1
ATOM 1396 O O . GLU A 1 173 ? 5.255 1.172 11.267 1.00 90.12 173 GLU A O 1
ATOM 1401 N N . LYS A 1 174 ? 5.240 3.405 10.964 1.00 91.00 174 LYS A N 1
ATOM 1402 C CA . LYS A 1 174 ? 4.182 3.681 11.949 1.00 91.00 174 LYS A CA 1
ATOM 1403 C C . LYS A 1 174 ? 2.846 3.032 11.589 1.00 91.00 174 LYS A C 1
ATOM 1405 O O . LYS A 1 174 ? 2.167 2.514 12.468 1.00 91.00 174 LYS A O 1
ATOM 1410 N N . LEU A 1 175 ? 2.472 3.022 10.307 1.00 90.62 175 LEU A N 1
ATOM 1411 C CA . LEU A 1 175 ? 1.252 2.352 9.831 1.00 90.62 175 LEU A CA 1
ATOM 1412 C C . LEU A 1 175 ? 1.309 0.829 10.003 1.00 90.62 175 LEU A C 1
ATOM 1414 O O . LEU A 1 175 ? 0.271 0.187 10.149 1.00 90.62 175 LEU A O 1
ATOM 1418 N N . SER A 1 176 ? 2.509 0.246 9.979 1.00 87.81 176 SER A N 1
ATOM 1419 C CA . SER A 1 176 ? 2.712 -1.186 10.215 1.00 87.81 176 SER A CA 1
ATOM 1420 C C . SER A 1 176 ? 2.786 -1.566 11.700 1.00 87.81 176 SER A C 1
ATOM 1422 O O . SER A 1 176 ? 2.729 -2.755 12.028 1.00 87.81 176 SER A O 1
ATOM 1424 N N . ASP A 1 177 ? 2.872 -0.580 12.596 1.00 86.06 177 ASP A N 1
ATOM 1425 C CA . ASP A 1 177 ? 2.931 -0.784 14.039 1.00 86.06 177 ASP A CA 1
ATOM 1426 C C . ASP A 1 177 ? 1.520 -0.857 14.651 1.00 86.06 177 ASP A C 1
ATOM 1428 O O . ASP A 1 177 ? 0.783 0.129 14.759 1.00 86.06 177 ASP A O 1
ATOM 1432 N N . LYS A 1 178 ? 1.145 -2.062 15.095 1.00 74.81 178 LYS A N 1
ATOM 1433 C CA . LYS A 1 178 ? -0.152 -2.320 15.737 1.00 74.81 178 LYS A CA 1
ATOM 1434 C C . LYS A 1 178 ? -0.301 -1.593 17.077 1.00 74.81 178 LYS A C 1
ATOM 1436 O O . LYS A 1 178 ? -1.430 -1.329 17.489 1.00 74.81 178 LYS A O 1
ATOM 1441 N N . ASP A 1 179 ? 0.797 -1.283 17.765 1.00 79.50 179 ASP A N 1
ATOM 1442 C CA . ASP A 1 179 ? 0.765 -0.660 19.086 1.00 79.50 179 ASP A CA 1
ATOM 1443 C C . ASP A 1 179 ? 0.475 0.837 19.032 1.00 79.50 179 ASP A C 1
ATOM 1445 O O . ASP A 1 179 ? -0.168 1.359 19.943 1.00 79.50 179 ASP A O 1
ATOM 1449 N N . ILE A 1 180 ? 0.885 1.525 17.964 1.00 79.88 180 ILE A N 1
ATOM 1450 C CA . ILE A 1 180 ? 0.638 2.966 17.800 1.00 79.88 180 ILE A CA 1
ATOM 1451 C C . ILE A 1 180 ? -0.863 3.254 17.665 1.00 79.88 180 ILE A C 1
ATOM 1453 O O . ILE A 1 180 ? -1.365 4.252 18.193 1.00 79.88 180 ILE A O 1
ATOM 1457 N N . LEU A 1 181 ? -1.586 2.361 16.986 1.00 80.75 181 LEU A N 1
ATOM 1458 C CA . LEU A 1 181 ? -2.975 2.568 16.572 1.00 80.75 181 LEU A CA 1
ATOM 1459 C C . LEU A 1 181 ? -4.001 1.860 17.471 1.00 80.75 181 LEU A C 1
ATOM 1461 O O . LEU A 1 181 ? -5.202 2.070 17.308 1.00 80.75 181 LEU A O 1
ATOM 1465 N N . LYS A 1 182 ? -3.565 1.064 18.460 1.00 79.50 182 LYS A N 1
ATOM 1466 C CA . LYS A 1 182 ? -4.472 0.310 19.349 1.00 79.50 182 LYS A CA 1
ATOM 1467 C C . LYS A 1 182 ? -5.461 1.201 20.103 1.00 79.50 182 LYS A C 1
ATOM 1469 O O . LYS A 1 182 ? -6.624 0.830 20.270 1.00 79.50 182 LYS A O 1
ATOM 1474 N N . ASP A 1 183 ? -5.025 2.395 20.495 1.00 80.25 183 ASP A N 1
ATOM 1475 C CA . ASP A 1 183 ? -5.846 3.349 21.246 1.00 80.25 183 ASP A CA 1
ATOM 1476 C C . ASP A 1 183 ? -6.929 4.007 20.376 1.00 80.25 183 ASP A C 1
ATOM 1478 O O . ASP A 1 183 ? -7.872 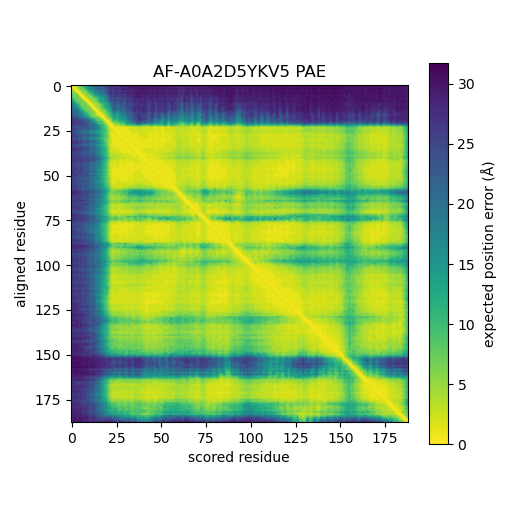4.580 20.909 1.00 80.25 183 ASP A O 1
ATOM 1482 N N . CYS A 1 184 ? -6.838 3.904 19.045 1.00 81.94 184 CYS A N 1
ATOM 1483 C CA . CYS A 1 184 ? -7.821 4.489 18.131 1.00 81.94 184 CYS A CA 1
ATOM 1484 C C . CYS A 1 184 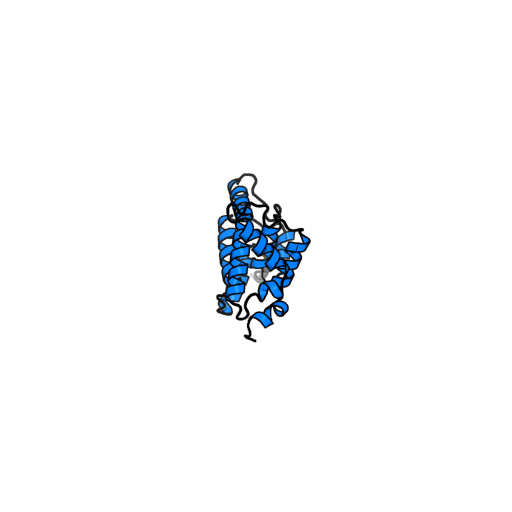? -9.136 3.693 18.049 1.00 81.94 184 CYS A C 1
ATOM 1486 O O . CYS A 1 184 ? -10.104 4.163 17.454 1.00 81.94 184 CYS A O 1
ATOM 1488 N N . THR A 1 185 ? -9.179 2.494 18.637 1.00 74.50 185 THR A N 1
ATOM 1489 C CA . THR A 1 185 ? -10.331 1.572 18.582 1.00 74.50 185 THR A CA 1
ATOM 1490 C C . THR A 1 185 ? -11.188 1.571 19.849 1.00 74.50 185 THR A C 1
ATOM 1492 O O . THR A 1 185 ? -12.207 0.883 19.901 1.00 74.50 185 THR A O 1
ATOM 1495 N N . LYS A 1 186 ? -10.788 2.327 20.879 1.00 61.03 186 LYS A N 1
ATOM 1496 C CA . LYS A 1 186 ? -11.552 2.486 22.118 1.00 61.03 186 LYS A CA 1
ATOM 1497 C C . LYS A 1 186 ? -12.100 3.914 22.173 1.00 61.03 186 LYS A C 1
ATOM 1499 O O . LYS A 1 186 ? -11.297 4.845 22.115 1.00 61.03 186 LYS A O 1
ATOM 1504 N N . PRO A 1 187 ? -13.423 4.126 22.261 1.00 52.69 187 PRO A N 1
ATOM 1505 C CA . PRO A 1 187 ? -13.946 5.451 22.570 1.00 52.69 187 PRO A CA 1
ATOM 1506 C C . PRO A 1 187 ? -13.432 5.877 23.955 1.00 52.69 187 PRO A C 1
ATOM 1508 O O . PRO A 1 187 ? -13.385 5.048 24.867 1.00 52.69 187 PRO A O 1
ATOM 1511 N N . GLN A 1 188 ? -12.975 7.129 24.066 1.00 49.44 188 GLN A N 1
ATOM 1512 C CA . GLN A 1 188 ? -12.625 7.753 25.348 1.00 49.44 188 GLN A CA 1
ATOM 1513 C C . GLN A 1 188 ? -13.876 8.021 26.179 1.00 49.44 188 GLN A C 1
ATOM 1515 O O . GLN A 1 188 ? -14.902 8.403 25.570 1.00 49.44 188 GLN A O 1
#